Protein AF-X0XZA7-F1 (afdb_monomer_lite)

Sequence (248 aa):
AEERFLSAADMLAGLGAAFQLPEPVIEEPLAKVPSEEAKGKKAGKELFLERVAAVPEARLHPNPFLAYLNSLHCRGAASENALAESQASNPLFGLVHVSHPLTETILDILTAAEPRHVILTGHAGDGKSTIALDVYKRLKGIPEKASVEIEWKRREDLQAGEVPVSIVKDFSECSDIWLDIIDEMRAGQRRFLLISNTGTLLNAFKSAEERAGGDEIALESDLLETMESSMPKPWNHGGAAFTVINLS

Structure (mmCIF, N/CA/C/O backbone):
data_AF-X0XZA7-F1
#
_entry.id   AF-X0XZA7-F1
#
loop_
_atom_site.group_PDB
_atom_site.id
_atom_site.type_symbol
_atom_site.label_atom_id
_atom_site.label_alt_id
_atom_site.label_comp_id
_atom_site.label_asym_id
_atom_site.label_entity_id
_atom_site.label_seq_id
_atom_site.pdbx_PDB_ins_code
_atom_site.Cartn_x
_atom_site.Cartn_y
_atom_site.Cartn_z
_atom_site.occupancy
_atom_site.B_iso_or_equiv
_atom_site.auth_seq_id
_atom_site.auth_comp_id
_atom_site.auth_asym_id
_atom_site.auth_atom_id
_atom_site.pdbx_PDB_model_num
ATOM 1 N N . ALA A 1 1 ? 37.508 -2.124 -36.970 1.00 40.53 1 ALA A N 1
ATOM 2 C CA . ALA A 1 1 ? 37.917 -3.191 -36.039 1.00 40.53 1 ALA A CA 1
ATOM 3 C C . ALA A 1 1 ? 38.523 -2.482 -34.846 1.00 40.53 1 ALA A C 1
ATOM 5 O O . ALA A 1 1 ? 39.656 -2.035 -34.929 1.00 40.53 1 ALA A O 1
ATOM 6 N N . GLU A 1 2 ? 37.689 -2.201 -33.850 1.00 46.31 2 GLU A N 1
ATOM 7 C CA . GLU A 1 2 ? 38.028 -1.328 -32.725 1.00 46.31 2 GLU A CA 1
ATOM 8 C C . GLU A 1 2 ? 38.885 -2.080 -31.706 1.00 46.31 2 GLU A C 1
ATOM 10 O O . GLU A 1 2 ? 38.610 -3.239 -31.380 1.00 46.31 2 GLU A O 1
ATOM 15 N N . GLU A 1 3 ? 39.950 -1.418 -31.264 1.00 55.97 3 GLU A N 1
ATOM 16 C CA . GLU A 1 3 ? 40.972 -1.936 -30.362 1.00 55.97 3 GLU A CA 1
ATOM 17 C C . GLU A 1 3 ? 40.352 -2.342 -29.022 1.00 55.97 3 GLU A C 1
ATOM 19 O O . GLU A 1 3 ? 39.987 -1.517 -28.187 1.00 55.97 3 GLU A O 1
ATOM 24 N N . ARG A 1 4 ? 40.220 -3.652 -28.810 1.00 58.31 4 ARG A N 1
ATOM 25 C CA . ARG A 1 4 ? 39.948 -4.204 -27.486 1.00 58.31 4 ARG A CA 1
ATOM 26 C C . ARG A 1 4 ? 41.261 -4.242 -26.718 1.00 58.31 4 ARG A C 1
ATOM 28 O O . ARG A 1 4 ? 42.219 -4.853 -27.185 1.00 58.31 4 ARG A O 1
ATOM 35 N N . PHE A 1 5 ? 41.288 -3.633 -25.537 1.00 71.69 5 PHE A N 1
ATOM 36 C CA . PHE A 1 5 ? 42.413 -3.764 -24.617 1.00 71.69 5 PHE A CA 1
ATOM 37 C C . PHE A 1 5 ? 42.607 -5.243 -24.257 1.00 71.69 5 PHE A C 1
ATOM 39 O O . PHE A 1 5 ? 41.665 -5.916 -23.834 1.00 71.69 5 PHE A O 1
ATOM 46 N N . LEU A 1 6 ? 43.817 -5.754 -24.477 1.00 75.88 6 LEU A N 1
ATOM 47 C CA . LEU A 1 6 ? 44.137 -7.179 -24.354 1.00 75.88 6 LEU A CA 1
ATOM 48 C C . LEU A 1 6 ? 44.449 -7.587 -22.907 1.00 75.88 6 LEU A C 1
ATOM 50 O O . LEU A 1 6 ? 44.492 -8.779 -22.600 1.00 75.88 6 LEU A O 1
ATOM 54 N N . SER A 1 7 ? 44.638 -6.618 -22.009 1.00 78.25 7 SER A N 1
ATOM 55 C CA . SER A 1 7 ? 44.909 -6.863 -20.597 1.00 78.25 7 SER A CA 1
ATOM 56 C C . SER A 1 7 ? 44.469 -5.707 -19.691 1.00 78.25 7 SER A C 1
ATOM 58 O O . SER A 1 7 ? 44.261 -4.574 -20.129 1.00 78.25 7 SER A O 1
ATOM 60 N N . ALA A 1 8 ? 44.369 -5.988 -18.389 1.00 63.72 8 ALA A N 1
ATOM 61 C CA . ALA A 1 8 ? 44.084 -4.977 -17.370 1.00 63.72 8 ALA A CA 1
ATOM 62 C C . ALA A 1 8 ? 45.199 -3.917 -17.250 1.00 63.72 8 ALA A C 1
ATOM 64 O O . ALA A 1 8 ? 44.922 -2.771 -16.900 1.00 63.72 8 ALA A O 1
ATOM 65 N N . ALA A 1 9 ? 46.446 -4.275 -17.576 1.00 69.50 9 ALA A N 1
ATOM 66 C CA . ALA A 1 9 ? 47.558 -3.328 -17.622 1.00 69.50 9 ALA A CA 1
ATOM 67 C C . ALA A 1 9 ? 47.409 -2.344 -18.795 1.00 69.50 9 ALA A C 1
ATOM 69 O O . ALA A 1 9 ? 47.635 -1.147 -18.618 1.00 69.50 9 ALA A O 1
ATOM 70 N N . ASP A 1 10 ? 46.938 -2.824 -19.950 1.00 69.81 10 ASP A N 1
ATOM 71 C CA . ASP A 1 10 ? 46.678 -1.978 -21.122 1.00 69.81 10 ASP A CA 1
ATOM 72 C C . ASP A 1 10 ? 45.515 -1.010 -20.873 1.00 69.81 10 ASP A C 1
ATOM 74 O O . ASP A 1 10 ? 45.573 0.149 -21.279 1.00 69.81 10 ASP A O 1
ATOM 78 N N . MET A 1 11 ? 44.487 -1.450 -20.137 1.00 66.56 11 MET A N 1
ATOM 79 C CA . MET A 1 11 ? 43.404 -0.564 -19.696 1.00 66.56 11 MET A CA 1
ATOM 80 C C . MET A 1 11 ? 43.906 0.533 -18.753 1.00 66.56 11 MET A C 1
ATOM 82 O O . MET A 1 11 ? 43.529 1.693 -18.908 1.00 66.56 11 MET A O 1
ATOM 86 N N . LEU A 1 12 ? 44.768 0.190 -17.790 1.00 68.25 12 LEU A N 1
ATOM 87 C CA . LEU A 1 12 ? 45.315 1.158 -16.837 1.00 68.25 12 LEU A CA 1
ATOM 88 C C . LEU A 1 12 ? 46.209 2.196 -17.537 1.00 68.25 12 LEU A C 1
ATOM 90 O O . LEU A 1 12 ? 46.144 3.384 -17.224 1.00 68.25 12 LEU A O 1
ATOM 94 N N . ALA A 1 13 ? 47.003 1.758 -18.517 1.00 71.00 13 ALA A N 1
ATOM 95 C CA . ALA A 1 13 ? 47.834 2.635 -19.335 1.00 71.00 13 ALA A CA 1
ATOM 96 C C . ALA A 1 13 ? 46.992 3.560 -20.232 1.00 71.00 13 ALA A C 1
ATOM 98 O O . ALA A 1 13 ? 47.260 4.761 -20.296 1.00 71.00 13 ALA A O 1
ATOM 99 N N . GLY A 1 14 ? 45.935 3.034 -20.863 1.00 72.88 14 GLY A N 1
ATOM 100 C CA . GLY A 1 14 ? 44.991 3.833 -21.650 1.00 72.88 14 GLY A CA 1
ATOM 101 C C . GLY A 1 14 ? 44.260 4.882 -20.808 1.00 72.88 14 GLY A C 1
ATOM 102 O O . GLY A 1 14 ? 44.114 6.029 -21.229 1.00 72.88 14 GLY A O 1
ATOM 103 N N . LEU A 1 15 ? 43.876 4.522 -19.580 1.00 65.69 15 LEU A N 1
ATOM 104 C CA . LEU A 1 15 ? 43.258 5.446 -18.631 1.00 65.69 15 LEU A CA 1
ATOM 105 C C . LEU A 1 15 ? 44.231 6.562 -18.219 1.00 65.69 15 LEU A C 1
ATOM 107 O O . LEU A 1 15 ? 43.858 7.732 -18.224 1.00 65.69 15 LEU A O 1
ATOM 111 N N . GLY A 1 16 ? 45.492 6.222 -17.931 1.00 70.88 16 GLY A N 1
ATOM 112 C CA . GLY A 1 16 ? 46.533 7.203 -17.605 1.00 70.88 16 GLY A CA 1
ATOM 113 C C . GLY A 1 16 ? 46.797 8.209 -18.731 1.00 70.88 16 GLY A C 1
ATOM 114 O O . GLY A 1 16 ? 46.996 9.391 -18.456 1.00 70.88 16 GLY A O 1
ATOM 115 N N . ALA A 1 17 ? 46.737 7.768 -19.990 1.00 69.62 17 ALA A N 1
ATOM 116 C CA . ALA A 1 17 ? 46.890 8.641 -21.154 1.00 69.62 17 ALA A CA 1
ATOM 117 C C . ALA A 1 17 ? 45.692 9.590 -21.350 1.00 69.62 17 ALA A C 1
ATOM 119 O O . ALA A 1 17 ? 45.884 10.755 -21.694 1.00 69.62 17 ALA A O 1
ATOM 120 N N . ALA A 1 18 ? 44.466 9.131 -21.078 1.00 65.56 18 ALA A N 1
ATOM 121 C CA . ALA A 1 18 ? 43.263 9.961 -21.179 1.00 65.56 18 ALA A CA 1
ATOM 122 C C . ALA A 1 18 ? 43.255 11.124 -20.168 1.00 65.56 18 ALA A C 1
ATOM 124 O O . ALA A 1 18 ? 42.779 12.210 -20.485 1.00 65.56 18 ALA A O 1
ATOM 125 N N . PHE A 1 19 ? 43.840 10.925 -18.982 1.00 62.91 19 PHE A N 1
ATOM 126 C CA . PHE A 1 19 ? 43.980 11.967 -17.956 1.00 62.91 19 PHE A CA 1
ATOM 127 C C . PHE A 1 19 ? 45.085 12.998 -18.243 1.00 62.91 19 PHE A C 1
ATOM 129 O O . PHE A 1 19 ? 45.180 13.993 -17.530 1.00 62.91 19 PHE A O 1
ATOM 136 N N . GLN A 1 20 ? 45.918 12.779 -19.266 1.00 60.75 20 GLN A N 1
ATOM 137 C CA . GLN A 1 20 ? 46.955 13.725 -19.698 1.00 60.75 20 GLN A CA 1
ATOM 138 C C . GLN A 1 20 ? 46.554 14.543 -20.932 1.00 60.75 20 GLN A C 1
ATOM 140 O O . GLN A 1 20 ? 47.343 15.363 -21.404 1.00 60.75 20 GLN A O 1
ATOM 145 N N . LEU A 1 21 ? 45.346 14.341 -21.466 1.00 49.22 21 LEU A N 1
ATOM 146 C CA . LEU A 1 21 ? 44.843 15.184 -22.543 1.00 49.22 21 LEU A CA 1
ATOM 147 C C . LEU A 1 21 ? 44.595 16.600 -21.995 1.00 49.22 21 LEU A C 1
ATOM 149 O O . LEU A 1 21 ? 43.956 16.735 -20.949 1.00 49.22 21 LEU A O 1
ATOM 153 N N . PRO A 1 22 ? 45.098 17.655 -22.661 1.00 50.06 22 PRO A N 1
ATOM 154 C CA . PRO A 1 22 ? 44.809 19.019 -22.246 1.00 50.06 22 PRO A CA 1
ATOM 155 C C . PRO A 1 22 ? 43.297 19.250 -22.288 1.00 50.06 22 PRO A C 1
ATOM 157 O O . PRO A 1 22 ? 42.624 18.798 -23.219 1.00 50.06 22 PRO A O 1
ATOM 160 N N . GLU A 1 23 ? 42.771 19.937 -21.271 1.00 48.25 23 GLU A N 1
ATOM 161 C CA . GLU A 1 23 ? 41.353 20.285 -21.220 1.00 48.25 23 GLU A CA 1
ATOM 162 C C . GLU A 1 23 ? 40.943 21.001 -22.517 1.00 48.25 23 GLU A C 1
ATOM 164 O O . GLU A 1 23 ? 41.688 21.857 -23.012 1.00 48.25 23 GLU A O 1
ATOM 169 N N . PRO A 1 24 ? 39.784 20.657 -23.105 1.00 45.06 24 PRO A N 1
ATOM 170 C CA . PRO A 1 24 ? 39.319 21.336 -24.298 1.00 45.06 24 PRO A CA 1
ATOM 171 C C . PRO A 1 24 ? 39.088 22.811 -23.966 1.00 45.06 24 PRO A C 1
ATOM 173 O O . PRO A 1 24 ? 38.295 23.149 -23.089 1.00 45.06 24 PRO A O 1
ATOM 176 N N . VAL A 1 25 ? 39.790 23.689 -24.682 1.00 42.69 25 VAL A N 1
ATOM 177 C CA . VAL A 1 25 ? 39.583 25.135 -24.603 1.00 42.69 25 VAL A CA 1
ATOM 178 C C . VAL A 1 25 ? 38.163 25.429 -25.081 1.00 42.69 25 VAL A C 1
ATOM 180 O O . VAL A 1 25 ? 37.848 25.276 -26.260 1.00 42.69 25 VAL A O 1
ATOM 183 N N . ILE A 1 26 ? 37.294 25.826 -24.154 1.00 45.12 26 ILE A N 1
ATOM 184 C CA . ILE A 1 26 ? 35.974 26.365 -24.472 1.00 45.12 26 ILE A CA 1
ATOM 185 C C . ILE A 1 26 ? 36.188 27.836 -24.840 1.00 45.12 26 ILE A C 1
ATOM 187 O O . ILE A 1 26 ? 36.389 28.678 -23.967 1.00 45.12 26 ILE A O 1
ATOM 191 N N . GLU A 1 27 ? 36.186 28.156 -26.134 1.00 41.00 27 GLU A N 1
ATOM 192 C CA . GLU A 1 27 ? 36.081 29.546 -26.585 1.00 41.00 27 GLU A CA 1
ATOM 193 C C . GLU A 1 27 ? 34.632 30.022 -26.396 1.00 41.00 27 GLU A C 1
ATOM 195 O O . GLU A 1 27 ? 33.758 29.754 -27.220 1.00 41.00 27 GLU A O 1
ATOM 200 N N . GLU A 1 28 ? 34.352 30.726 -25.298 1.00 43.88 28 GLU A N 1
ATOM 201 C CA . GLU A 1 28 ? 33.122 31.512 -25.175 1.00 43.88 28 GLU A CA 1
ATOM 202 C C . GLU A 1 28 ? 33.258 32.826 -25.964 1.00 43.88 28 GLU A C 1
ATOM 204 O O . GLU A 1 28 ? 34.202 33.591 -25.731 1.00 43.88 28 GLU A O 1
ATOM 209 N N . PRO A 1 29 ? 32.310 33.184 -26.850 1.00 38.72 29 PRO A N 1
ATOM 210 C CA . PRO A 1 29 ? 32.238 34.543 -27.349 1.00 38.72 29 PRO A CA 1
ATOM 211 C C . PRO A 1 29 ? 31.621 35.432 -26.260 1.00 38.72 29 PRO A C 1
ATOM 213 O O . PRO A 1 29 ? 30.417 35.404 -26.012 1.00 38.72 29 PRO A O 1
ATOM 216 N N . LEU A 1 30 ? 32.457 36.256 -25.623 1.00 37.03 30 LEU A N 1
ATOM 217 C CA . LEU A 1 30 ? 32.043 37.351 -24.741 1.00 37.03 30 LEU A CA 1
ATOM 218 C C . LEU A 1 30 ? 31.201 38.375 -25.522 1.00 37.03 30 LEU A C 1
ATOM 220 O O . LEU A 1 30 ? 31.718 39.344 -26.087 1.00 37.03 30 LEU A O 1
ATOM 224 N N . ALA A 1 31 ? 29.883 38.187 -25.538 1.00 39.88 31 ALA A N 1
ATOM 225 C CA . ALA A 1 31 ? 28.953 39.239 -25.917 1.00 39.88 31 ALA A CA 1
ATOM 226 C C . ALA A 1 31 ? 28.910 40.291 -24.795 1.00 39.88 31 ALA A C 1
ATOM 228 O O . ALA A 1 31 ? 28.521 40.015 -23.661 1.00 39.88 31 ALA A O 1
ATOM 229 N N . LYS A 1 32 ? 29.350 41.512 -25.113 1.00 36.34 32 LYS A N 1
ATOM 230 C CA . LYS A 1 32 ? 29.325 42.665 -24.204 1.00 36.34 32 LYS A CA 1
ATOM 231 C C . LYS A 1 32 ? 27.880 43.022 -23.847 1.00 36.34 32 LYS A C 1
ATOM 233 O O . LYS A 1 32 ? 27.101 43.381 -24.725 1.00 36.34 32 LYS A O 1
ATOM 238 N N . VAL A 1 33 ? 27.556 42.989 -22.558 1.00 33.03 33 VAL A N 1
ATOM 239 C CA . VAL A 1 33 ? 26.309 43.546 -22.018 1.00 33.03 33 VAL A CA 1
ATOM 240 C C . VAL A 1 33 ? 26.432 45.080 -21.980 1.00 33.03 33 VAL A C 1
ATOM 242 O O . VAL A 1 33 ? 27.433 45.575 -21.454 1.00 33.03 33 VAL A O 1
ATOM 245 N N . PRO A 1 34 ? 25.474 45.862 -22.517 1.00 32.91 34 PRO A N 1
ATOM 246 C CA . PRO A 1 34 ? 25.474 47.310 -22.353 1.00 32.91 34 PRO A CA 1
ATOM 247 C C . PRO A 1 34 ? 25.092 47.679 -20.916 1.00 32.91 34 PRO A C 1
ATOM 249 O O . PRO A 1 34 ? 24.126 47.162 -20.360 1.00 32.91 34 PRO A O 1
ATOM 252 N N . SER A 1 35 ? 25.848 48.599 -20.327 1.00 35.16 35 SER A N 1
ATOM 253 C CA . SER A 1 35 ? 25.532 49.246 -19.057 1.00 35.16 35 SER A CA 1
ATOM 254 C C . SER A 1 35 ? 24.410 50.270 -19.244 1.00 35.16 35 SER A C 1
ATOM 256 O O . SER A 1 35 ? 24.618 51.261 -19.945 1.00 35.16 35 SER A O 1
ATOM 258 N N . GLU A 1 36 ? 23.272 50.081 -18.576 1.00 34.41 36 GLU A N 1
ATOM 259 C CA . GLU A 1 36 ? 22.273 51.136 -18.373 1.00 34.41 36 GLU A CA 1
ATOM 260 C C . GLU A 1 36 ? 22.072 51.451 -16.887 1.00 34.41 36 GLU A C 1
ATOM 262 O O . GLU A 1 36 ? 22.219 50.617 -15.994 1.00 34.41 36 GLU A O 1
ATOM 267 N N . GLU A 1 37 ? 21.819 52.733 -16.662 1.00 30.34 37 GLU A N 1
ATOM 268 C CA . GLU A 1 37 ? 21.967 53.489 -15.430 1.00 30.34 37 GLU A CA 1
ATOM 269 C C . GLU A 1 37 ? 20.913 53.179 -14.358 1.00 30.34 37 GLU A C 1
ATOM 271 O O . GLU A 1 37 ? 19.735 52.939 -14.619 1.00 30.34 37 GLU A O 1
ATOM 276 N N . ALA A 1 38 ? 21.333 53.309 -13.100 1.00 37.59 38 ALA A N 1
ATOM 277 C CA . ALA A 1 38 ? 20.468 53.253 -11.935 1.00 37.59 38 ALA A CA 1
ATOM 278 C C . ALA A 1 38 ? 19.586 54.511 -11.806 1.00 37.59 38 ALA A C 1
ATOM 280 O O . ALA A 1 38 ? 20.088 55.607 -11.550 1.00 37.59 38 ALA A O 1
ATOM 281 N N . LYS A 1 39 ? 18.257 54.339 -11.841 1.00 28.88 39 LYS A N 1
ATOM 282 C CA . LYS A 1 39 ? 17.282 55.235 -11.185 1.00 28.88 39 LYS A CA 1
ATOM 283 C C . LYS A 1 39 ? 16.181 54.401 -10.527 1.00 28.88 39 LYS A C 1
ATOM 285 O O . LYS A 1 39 ? 15.532 53.588 -11.169 1.00 28.88 39 LYS A O 1
ATOM 290 N N . GLY A 1 40 ? 16.023 54.576 -9.214 1.00 29.97 40 GLY A N 1
ATOM 291 C CA . GLY A 1 40 ? 15.233 53.683 -8.366 1.00 29.97 40 GLY A CA 1
ATOM 292 C C . GLY A 1 40 ? 13.733 53.965 -8.267 1.00 29.97 40 GLY A C 1
ATOM 293 O O . GLY A 1 40 ? 13.247 54.980 -8.754 1.00 29.97 40 GLY A O 1
ATOM 294 N N . LYS A 1 41 ? 13.026 53.082 -7.545 1.00 28.62 41 LYS A N 1
ATOM 295 C CA . LYS A 1 41 ? 11.996 53.356 -6.517 1.00 28.62 41 LYS A CA 1
ATOM 296 C C . LYS A 1 41 ? 11.384 52.036 -6.008 1.00 28.62 41 LYS A C 1
ATOM 298 O O . LYS A 1 41 ? 11.319 51.049 -6.725 1.00 28.62 41 LYS A O 1
ATOM 303 N N . LYS A 1 42 ? 10.965 52.062 -4.738 1.00 36.28 42 LYS A N 1
ATOM 304 C CA . LYS A 1 42 ? 10.321 50.997 -3.946 1.00 36.28 42 LYS A CA 1
ATOM 305 C C . LYS A 1 42 ? 9.027 50.453 -4.578 1.00 36.28 42 LYS A C 1
ATOM 307 O O . LYS A 1 42 ? 8.220 51.265 -5.015 1.00 36.28 42 LYS A O 1
ATOM 312 N N . ALA A 1 43 ? 8.772 49.148 -4.439 1.00 28.92 43 ALA A N 1
ATOM 313 C CA . ALA A 1 43 ? 7.518 48.545 -3.943 1.00 28.92 43 ALA A CA 1
ATOM 314 C C . ALA A 1 43 ? 7.607 47.008 -4.029 1.00 28.92 43 ALA A C 1
ATOM 316 O O . ALA A 1 43 ? 8.182 46.478 -4.973 1.00 28.92 43 ALA A O 1
ATOM 317 N N . GLY A 1 44 ? 7.064 46.311 -3.027 1.00 43.12 44 GLY A N 1
ATOM 318 C CA . GLY A 1 44 ? 7.078 44.852 -2.943 1.00 43.12 44 GLY A CA 1
ATOM 319 C C . GLY A 1 44 ? 6.308 44.164 -4.071 1.00 43.12 44 GLY A C 1
ATOM 320 O O . GLY A 1 44 ? 5.283 44.664 -4.534 1.00 43.12 44 GLY A O 1
ATOM 321 N N . LYS A 1 45 ? 6.812 42.998 -4.475 1.00 30.53 45 LYS A N 1
ATOM 322 C CA . LYS A 1 45 ? 6.091 41.972 -5.228 1.00 30.53 45 LYS A CA 1
ATOM 323 C C . LYS A 1 45 ? 6.739 40.622 -4.941 1.00 30.53 45 LYS A C 1
ATOM 325 O O . LYS A 1 45 ? 7.961 40.529 -4.857 1.00 30.53 45 LYS A O 1
ATOM 330 N N . GLU A 1 46 ? 5.883 39.634 -4.722 1.00 35.59 46 GLU A N 1
ATOM 331 C CA . GLU A 1 46 ? 6.201 38.230 -4.483 1.00 35.59 46 GLU A CA 1
ATOM 332 C C . GLU A 1 46 ? 7.263 37.717 -5.461 1.00 35.59 46 GLU A C 1
ATOM 334 O O . GLU A 1 46 ? 7.196 37.990 -6.662 1.00 35.59 46 GLU A O 1
ATOM 339 N N . LEU A 1 47 ? 8.232 36.957 -4.940 1.00 31.84 47 LEU A N 1
ATOM 340 C CA . LEU A 1 47 ? 9.126 36.151 -5.762 1.00 31.84 47 LEU A CA 1
ATOM 341 C C . LEU A 1 47 ? 8.291 35.068 -6.447 1.00 31.84 47 LEU A C 1
ATOM 343 O O . LEU A 1 47 ? 8.082 33.981 -5.912 1.00 31.84 47 LEU A O 1
ATOM 347 N N . PHE A 1 48 ? 7.810 35.377 -7.645 1.00 29.56 48 PHE A N 1
ATOM 348 C CA . PHE A 1 48 ? 7.409 34.363 -8.599 1.00 29.56 48 PHE A CA 1
ATOM 349 C C . PHE A 1 48 ? 8.691 33.622 -8.988 1.00 29.56 48 PHE A C 1
ATOM 351 O O . PHE A 1 48 ? 9.529 34.152 -9.717 1.00 29.56 48 PHE A O 1
ATOM 358 N N . LEU A 1 49 ? 8.890 32.429 -8.423 1.00 30.19 49 LEU A N 1
ATOM 359 C CA . LEU A 1 49 ? 9.894 31.486 -8.902 1.00 30.19 49 LEU A CA 1
ATOM 360 C C . LEU A 1 49 ? 9.487 31.102 -10.321 1.00 30.19 49 LEU A C 1
ATOM 362 O O . LEU A 1 49 ? 8.626 30.249 -10.536 1.00 30.19 49 LEU A O 1
ATOM 366 N N . GLU A 1 50 ? 10.070 31.796 -11.291 1.00 28.48 50 GLU A N 1
ATOM 367 C CA . GLU A 1 50 ? 9.970 31.441 -12.692 1.00 28.48 50 GLU A CA 1
ATOM 368 C C . GLU A 1 50 ? 10.515 30.020 -12.839 1.00 28.48 50 GLU A C 1
ATOM 370 O O . GLU A 1 50 ? 11.696 29.743 -12.614 1.00 28.48 50 GLU A O 1
ATOM 375 N N . ARG A 1 51 ? 9.610 29.087 -13.144 1.00 31.56 51 ARG A N 1
ATOM 376 C CA . ARG A 1 51 ? 9.960 27.722 -13.511 1.00 31.56 51 ARG A CA 1
ATOM 377 C C . ARG A 1 51 ? 10.742 27.834 -14.814 1.00 31.56 51 ARG A C 1
ATOM 379 O O . ARG A 1 51 ? 10.154 27.915 -15.889 1.00 31.56 51 ARG A O 1
ATOM 386 N N . VAL A 1 52 ? 12.068 27.841 -14.715 1.00 29.30 52 VAL A N 1
ATOM 387 C CA . VAL A 1 52 ? 12.921 27.559 -15.863 1.00 29.30 52 VAL A CA 1
ATOM 388 C C . VAL A 1 52 ? 12.632 26.109 -16.219 1.00 29.30 52 VAL A C 1
ATOM 390 O O . VAL A 1 52 ? 13.175 25.178 -15.626 1.00 29.30 52 VAL A O 1
ATOM 393 N N . ALA A 1 53 ? 11.699 25.917 -17.148 1.00 36.53 53 ALA A N 1
ATOM 394 C CA . ALA A 1 53 ? 11.587 24.686 -17.897 1.00 36.53 53 ALA A CA 1
ATOM 395 C C . ALA A 1 53 ? 12.874 24.581 -18.715 1.00 36.53 53 ALA A C 1
ATOM 397 O O . ALA A 1 53 ? 12.935 24.984 -19.874 1.00 36.53 53 ALA A O 1
ATOM 398 N N . ALA A 1 54 ? 13.933 24.086 -18.077 1.00 31.53 54 ALA A N 1
ATOM 399 C CA . ALA A 1 54 ? 15.043 23.506 -18.790 1.00 31.53 54 ALA A CA 1
ATOM 400 C C . ALA A 1 54 ? 14.456 22.286 -19.495 1.00 31.53 54 ALA A C 1
ATOM 402 O O . ALA A 1 54 ? 14.392 21.200 -18.929 1.00 31.53 54 ALA A O 1
ATOM 403 N N . VAL A 1 55 ? 13.953 22.493 -20.712 1.00 35.84 55 VAL A N 1
ATOM 404 C CA . VAL A 1 55 ? 13.936 21.438 -21.714 1.00 35.84 55 VAL A CA 1
ATOM 405 C C . VAL A 1 55 ? 15.407 21.074 -21.841 1.00 35.84 55 VAL A C 1
ATOM 407 O O . VAL A 1 55 ? 16.180 21.911 -22.314 1.00 35.84 55 VAL A O 1
ATOM 410 N N . PRO A 1 56 ? 15.856 19.911 -21.344 1.00 38.38 56 PRO A N 1
ATOM 411 C CA . PRO A 1 56 ? 17.211 19.506 -21.623 1.00 38.38 56 PRO A CA 1
ATOM 412 C C . PRO A 1 56 ? 17.212 19.312 -23.131 1.00 38.38 56 PRO A C 1
ATOM 414 O O . PRO A 1 56 ? 16.512 18.435 -23.641 1.00 38.38 56 PRO A O 1
ATOM 417 N N . GLU A 1 57 ? 17.939 20.157 -23.862 1.00 39.44 57 GLU A N 1
ATOM 418 C CA . GLU A 1 57 ? 18.381 19.772 -25.190 1.00 39.44 57 GLU A CA 1
ATOM 419 C C . GLU A 1 57 ? 19.066 18.427 -24.998 1.00 39.44 57 GLU A C 1
ATOM 421 O O . GLU A 1 57 ? 20.127 18.327 -24.375 1.00 39.44 57 GLU A O 1
ATOM 426 N N . ALA A 1 58 ? 18.376 17.373 -25.423 1.00 44.56 58 ALA A N 1
ATOM 427 C CA . ALA A 1 58 ? 18.846 16.020 -25.312 1.00 44.56 58 ALA A CA 1
ATOM 428 C C . ALA A 1 58 ? 20.085 15.909 -26.200 1.00 44.56 58 ALA A C 1
ATOM 430 O O . ALA A 1 58 ? 20.019 15.490 -27.354 1.00 44.56 58 ALA A O 1
ATOM 431 N N . ARG A 1 59 ? 21.256 16.219 -25.638 1.00 44.91 59 ARG A N 1
ATOM 432 C CA . ARG A 1 59 ? 22.447 15.443 -25.949 1.00 44.91 59 ARG A CA 1
ATOM 433 C C . ARG A 1 59 ? 22.107 14.038 -25.488 1.00 44.91 59 ARG A C 1
ATOM 435 O O . ARG A 1 59 ? 22.353 13.681 -24.340 1.00 44.91 59 ARG A O 1
ATOM 442 N N . LEU A 1 60 ? 21.422 13.294 -26.359 1.00 50.50 60 LEU A N 1
ATOM 443 C CA . LEU A 1 60 ? 21.186 11.873 -26.200 1.00 50.50 60 LEU A CA 1
ATOM 444 C C . LEU A 1 60 ? 22.548 11.293 -25.855 1.00 50.50 60 LEU A C 1
ATOM 446 O O . LEU A 1 60 ? 23.464 11.301 -26.679 1.00 50.50 60 LEU A O 1
ATOM 450 N N . HIS A 1 61 ? 22.705 10.883 -24.600 1.00 54.34 61 HIS A N 1
ATOM 451 C CA . HIS A 1 61 ? 23.861 10.109 -24.205 1.00 54.34 61 HIS A CA 1
ATOM 452 C C . HIS A 1 61 ? 23.952 8.966 -25.228 1.00 54.34 61 HIS A C 1
ATOM 454 O O . HIS A 1 61 ? 22.917 8.352 -25.510 1.00 54.34 61 HIS A O 1
ATOM 460 N N . PRO A 1 62 ? 25.125 8.672 -25.814 1.00 70.88 62 PRO A N 1
ATOM 461 C CA . PRO A 1 62 ? 25.242 7.718 -26.924 1.00 70.88 62 PRO A CA 1
ATOM 462 C C . PRO A 1 62 ? 24.689 6.323 -26.585 1.00 70.88 62 PRO A C 1
ATOM 464 O O . PRO A 1 62 ? 24.433 5.515 -27.472 1.00 70.88 62 PRO A O 1
ATOM 467 N N . ASN A 1 63 ? 24.455 6.060 -25.297 1.00 84.62 63 ASN A N 1
ATOM 468 C CA . ASN A 1 63 ? 23.690 4.935 -24.802 1.00 84.62 63 ASN A CA 1
ATOM 469 C C . ASN A 1 63 ? 22.507 5.421 -23.923 1.00 84.62 63 ASN A C 1
ATOM 471 O O . ASN A 1 63 ? 22.759 5.915 -22.815 1.00 84.62 63 ASN A O 1
ATOM 475 N N . PRO A 1 64 ? 21.241 5.249 -24.360 1.00 84.44 64 PRO A N 1
ATOM 476 C CA . PRO A 1 64 ? 20.058 5.657 -23.595 1.00 84.44 64 PRO A CA 1
ATOM 477 C C . PRO A 1 64 ? 19.886 4.866 -22.290 1.00 84.44 64 PRO A C 1
ATOM 479 O O . PRO A 1 64 ? 19.340 5.392 -21.324 1.00 84.44 64 PRO A O 1
ATOM 482 N N . PHE A 1 65 ? 20.410 3.639 -22.213 1.00 86.69 65 PHE A N 1
ATOM 483 C CA . PHE A 1 65 ? 20.417 2.859 -20.976 1.00 86.69 65 PHE A CA 1
ATOM 484 C C . PHE A 1 65 ? 21.363 3.448 -19.928 1.00 86.69 65 PHE A C 1
ATOM 486 O O . PHE A 1 65 ? 21.003 3.524 -18.760 1.00 86.69 65 PHE A O 1
ATOM 493 N N . LEU A 1 66 ? 22.531 3.959 -20.334 1.00 86.19 66 LEU A N 1
ATOM 494 C CA . LEU A 1 66 ? 23.417 4.679 -19.409 1.00 86.19 66 LEU A CA 1
ATOM 495 C C . LEU A 1 66 ? 22.788 5.992 -18.925 1.00 86.19 66 LEU A C 1
ATOM 497 O O . LEU A 1 66 ? 22.908 6.315 -17.748 1.00 86.19 66 LEU A O 1
ATOM 501 N N . ALA A 1 67 ? 22.081 6.723 -19.797 1.00 84.44 67 ALA A N 1
ATOM 502 C CA . ALA A 1 67 ? 21.329 7.912 -19.381 1.00 84.44 67 ALA A CA 1
ATOM 503 C C . ALA A 1 67 ? 20.277 7.567 -18.318 1.00 84.44 67 ALA A C 1
ATOM 505 O O . ALA A 1 67 ? 20.163 8.257 -17.308 1.00 84.44 67 ALA A O 1
ATOM 506 N N . TYR A 1 68 ? 19.552 6.468 -18.531 1.00 85.19 68 TYR A N 1
ATOM 507 C CA . TYR A 1 68 ? 18.580 5.950 -17.579 1.00 85.19 68 TYR A CA 1
ATOM 508 C C . TYR A 1 68 ? 19.223 5.565 -16.242 1.00 85.19 68 TYR A C 1
ATOM 510 O O . TYR A 1 68 ? 18.775 6.041 -15.203 1.00 85.19 68 TYR A O 1
ATOM 518 N N . LEU A 1 69 ? 20.314 4.794 -16.245 1.00 84.69 69 LEU A N 1
ATOM 519 C CA . LEU A 1 69 ? 21.029 4.448 -15.011 1.00 84.69 69 LEU A CA 1
ATOM 520 C C . LEU A 1 69 ? 21.518 5.695 -14.262 1.00 84.69 69 LEU A C 1
ATOM 522 O O . LEU A 1 69 ? 21.401 5.767 -13.043 1.00 84.69 69 LEU A O 1
ATOM 526 N N . ASN A 1 70 ? 21.989 6.712 -14.983 1.00 82.75 70 ASN A N 1
ATOM 527 C CA . ASN A 1 70 ? 22.384 7.982 -14.376 1.00 82.75 70 ASN A CA 1
ATOM 528 C C . ASN A 1 70 ? 21.192 8.741 -13.769 1.00 82.75 70 ASN A C 1
ATOM 530 O O . ASN A 1 70 ? 21.373 9.451 -12.783 1.00 82.75 70 ASN A O 1
ATOM 534 N N . SER A 1 71 ? 19.976 8.564 -14.300 1.00 79.88 71 SER A N 1
ATOM 535 C CA . SER A 1 71 ? 18.753 9.141 -13.720 1.00 79.88 71 SER A CA 1
ATOM 536 C C . SER A 1 71 ? 18.314 8.467 -12.415 1.00 79.88 71 SER A C 1
ATOM 538 O O . SER A 1 71 ? 17.648 9.100 -11.604 1.00 79.88 71 SER A O 1
ATOM 540 N N . LEU A 1 72 ? 18.738 7.222 -12.160 1.00 76.81 72 LEU A N 1
ATOM 541 C CA . LEU A 1 72 ? 18.496 6.552 -10.874 1.00 76.81 72 LEU A CA 1
ATOM 542 C C . LEU A 1 72 ? 19.289 7.203 -9.733 1.00 76.81 72 LEU A C 1
ATOM 544 O O . LEU A 1 72 ? 18.920 7.095 -8.566 1.00 76.81 72 LEU A O 1
ATOM 548 N N . HIS A 1 73 ? 20.375 7.907 -10.060 1.00 67.31 73 HIS A N 1
ATOM 549 C CA . HIS A 1 73 ? 21.228 8.603 -9.104 1.00 67.31 73 HIS A CA 1
ATOM 550 C C . HIS A 1 73 ? 20.758 10.042 -8.845 1.00 67.31 73 HIS A C 1
ATOM 552 O O . HIS A 1 73 ? 21.535 10.994 -8.924 1.00 67.31 73 HIS A O 1
ATOM 558 N N . CYS A 1 74 ? 19.492 10.228 -8.484 1.00 57.78 74 CYS A N 1
ATOM 559 C CA . CYS A 1 74 ? 19.026 11.518 -7.983 1.00 57.78 74 CYS A CA 1
ATOM 560 C C . CYS A 1 74 ? 19.260 11.612 -6.465 1.00 57.78 74 CYS A C 1
ATOM 562 O O . CYS A 1 74 ? 18.564 10.996 -5.670 1.00 57.78 74 CYS A O 1
ATOM 564 N N . ARG A 1 75 ? 20.265 12.409 -6.063 1.00 44.91 75 ARG A N 1
ATOM 565 C CA . ARG A 1 75 ? 20.591 12.764 -4.660 1.00 44.91 75 ARG A CA 1
ATOM 566 C C . ARG A 1 75 ? 19.795 13.960 -4.110 1.00 44.91 75 ARG A C 1
ATOM 568 O O . ARG A 1 75 ? 20.037 14.390 -2.985 1.00 44.91 75 ARG A O 1
ATOM 575 N N . GLY A 1 76 ? 18.919 14.559 -4.913 1.00 48.91 76 GLY A N 1
ATOM 576 C CA . GLY A 1 76 ? 18.124 15.711 -4.492 1.00 48.91 76 GLY A CA 1
ATOM 577 C C . GLY A 1 76 ? 16.925 15.275 -3.657 1.00 48.91 76 GLY A C 1
ATOM 578 O O . GLY A 1 76 ? 16.295 14.280 -3.984 1.00 48.91 76 GLY A O 1
ATOM 579 N N . ALA A 1 77 ? 16.569 16.057 -2.637 1.00 43.06 77 ALA A N 1
ATOM 580 C CA . ALA A 1 77 ? 15.391 15.870 -1.781 1.00 43.06 77 ALA A CA 1
ATOM 581 C C . ALA A 1 77 ? 14.028 16.008 -2.508 1.00 43.06 77 ALA A C 1
ATOM 583 O O . ALA A 1 77 ? 13.000 16.196 -1.860 1.00 43.06 77 ALA A O 1
ATOM 584 N N . ALA A 1 78 ? 14.007 15.947 -3.844 1.00 48.62 78 ALA A N 1
ATOM 585 C CA . ALA A 1 78 ? 12.779 15.711 -4.588 1.00 48.62 78 ALA A CA 1
ATOM 586 C C . ALA A 1 78 ? 12.315 14.296 -4.225 1.00 48.62 78 ALA A C 1
ATOM 588 O O . ALA A 1 78 ? 13.108 13.360 -4.285 1.00 48.62 78 ALA A O 1
ATOM 589 N N . SER A 1 79 ? 11.079 14.182 -3.744 1.00 58.72 79 SER A N 1
ATOM 590 C CA . SER A 1 79 ? 10.545 12.998 -3.074 1.00 58.72 79 SER A CA 1
ATOM 591 C C . SER A 1 79 ? 10.903 11.688 -3.789 1.00 58.72 79 SER A C 1
ATOM 593 O O . SER A 1 79 ? 10.814 11.572 -5.009 1.00 58.72 79 SER A O 1
ATOM 595 N N . GLU A 1 80 ? 11.272 10.664 -3.020 1.00 61.16 80 GLU A N 1
ATOM 596 C CA . GLU A 1 80 ? 11.468 9.297 -3.526 1.00 61.16 80 GLU A CA 1
ATOM 597 C C . GLU A 1 80 ? 10.252 8.804 -4.335 1.00 61.16 80 GLU A C 1
ATOM 599 O O . GLU A 1 80 ? 10.398 8.067 -5.309 1.00 61.16 80 GLU A O 1
ATOM 604 N N . ASN A 1 81 ? 9.056 9.280 -3.981 1.00 62.22 81 ASN A N 1
ATOM 605 C CA . ASN A 1 81 ? 7.822 9.050 -4.727 1.00 62.22 81 ASN A CA 1
ATOM 606 C C . ASN A 1 81 ? 7.910 9.586 -6.163 1.00 62.22 81 ASN A C 1
ATOM 608 O O . ASN A 1 81 ? 7.636 8.840 -7.100 1.00 62.22 81 ASN A O 1
ATOM 612 N N . ALA A 1 82 ? 8.380 10.823 -6.356 1.00 67.50 82 ALA A N 1
ATOM 613 C CA . ALA A 1 82 ? 8.582 11.391 -7.688 1.00 67.50 82 ALA A CA 1
ATOM 614 C C . ALA A 1 82 ? 9.632 10.609 -8.494 1.00 67.50 82 ALA A C 1
ATOM 616 O O . ALA A 1 82 ? 9.502 10.471 -9.713 1.00 67.50 82 ALA A O 1
ATOM 617 N N . LEU A 1 83 ? 10.649 10.046 -7.825 1.00 73.56 83 LEU A N 1
ATOM 618 C CA . LEU A 1 83 ? 11.588 9.138 -8.478 1.00 73.56 83 LEU A CA 1
ATOM 619 C C . LEU A 1 83 ? 10.859 7.874 -8.948 1.00 73.56 83 LEU A C 1
ATOM 621 O O . LEU A 1 83 ? 10.879 7.603 -10.145 1.00 73.56 83 LEU A O 1
ATOM 625 N N . ALA A 1 84 ? 10.167 7.151 -8.066 1.00 72.06 84 ALA A N 1
ATOM 626 C CA . ALA A 1 84 ? 9.439 5.929 -8.421 1.00 72.06 84 ALA A CA 1
ATOM 627 C C . ALA A 1 84 ? 8.434 6.143 -9.570 1.00 72.06 84 ALA A C 1
ATOM 629 O O . ALA A 1 84 ? 8.378 5.336 -10.497 1.00 72.06 84 ALA A O 1
ATOM 630 N N . GLU A 1 85 ? 7.702 7.257 -9.566 1.00 75.31 85 GLU A N 1
ATOM 631 C CA . GLU A 1 85 ? 6.755 7.616 -10.630 1.00 75.31 85 GLU A CA 1
ATOM 632 C C . GLU A 1 85 ? 7.455 7.941 -11.954 1.00 75.31 85 GLU A C 1
ATOM 634 O O . GLU A 1 85 ? 7.074 7.426 -13.008 1.00 75.31 85 GLU A O 1
ATOM 639 N N . SER A 1 86 ? 8.537 8.728 -11.917 1.00 77.06 86 SER A N 1
ATOM 640 C CA . SER A 1 86 ? 9.339 8.999 -13.117 1.00 77.06 86 SER A CA 1
ATOM 641 C C . SER A 1 86 ? 9.919 7.710 -13.709 1.00 77.06 86 SER A C 1
ATOM 643 O O . SER A 1 86 ? 9.916 7.533 -14.928 1.00 77.06 86 SER A O 1
ATOM 645 N N . GLN A 1 87 ? 10.336 6.768 -12.857 1.00 81.88 87 GLN A N 1
ATOM 646 C CA . GLN A 1 87 ? 10.817 5.460 -13.289 1.00 81.88 87 GLN A CA 1
ATOM 647 C C . GLN A 1 87 ? 9.685 4.613 -13.881 1.00 81.88 87 GLN A C 1
ATOM 649 O O . GLN A 1 87 ? 9.889 3.990 -14.917 1.00 81.88 87 GLN A O 1
ATOM 654 N N . ALA A 1 88 ? 8.478 4.641 -13.308 1.00 80.44 88 ALA A N 1
ATOM 655 C CA . ALA A 1 88 ? 7.317 3.896 -13.807 1.00 80.44 88 ALA A CA 1
ATOM 656 C C . ALA A 1 88 ? 6.986 4.203 -15.278 1.00 80.44 88 ALA A C 1
ATOM 658 O O . ALA A 1 88 ? 6.611 3.307 -16.041 1.00 80.44 88 ALA A O 1
ATOM 659 N N . SER A 1 89 ? 7.143 5.468 -15.672 1.00 83.00 89 SER A N 1
ATOM 660 C CA . SER A 1 89 ? 6.929 5.932 -17.047 1.00 83.00 89 SER A CA 1
ATOM 661 C C . SER A 1 89 ? 8.093 5.634 -17.998 1.00 83.00 89 SER A C 1
ATOM 663 O O . SER A 1 89 ? 7.925 5.719 -19.214 1.00 83.00 89 SER A O 1
ATOM 665 N N . ASN A 1 90 ? 9.272 5.259 -17.490 1.00 85.81 90 ASN A N 1
ATOM 666 C CA . ASN A 1 90 ? 10.450 5.072 -18.326 1.00 85.81 90 ASN A CA 1
ATOM 667 C C . ASN A 1 90 ? 10.403 3.721 -19.073 1.00 85.81 90 ASN A C 1
ATOM 669 O O . ASN A 1 90 ? 10.310 2.672 -18.430 1.00 85.81 90 ASN A O 1
ATOM 673 N N . PRO A 1 91 ? 10.561 3.690 -20.411 1.00 86.56 91 PRO A N 1
ATOM 674 C CA . PRO A 1 91 ? 10.581 2.443 -21.185 1.00 86.56 91 PRO A CA 1
ATOM 675 C C . PRO A 1 91 ? 11.665 1.441 -20.760 1.00 86.56 91 PRO A C 1
ATOM 677 O O . PRO A 1 91 ? 11.539 0.243 -21.009 1.00 86.56 91 PRO A O 1
ATOM 680 N N . LEU A 1 92 ? 12.742 1.914 -20.127 1.00 87.50 92 LEU A N 1
ATOM 681 C CA . LEU A 1 92 ? 13.874 1.096 -19.689 1.00 87.50 92 LEU A CA 1
ATOM 682 C C . LEU A 1 92 ? 13.700 0.539 -18.268 1.00 87.50 92 LEU A C 1
ATOM 684 O O . LEU A 1 92 ? 14.502 -0.295 -17.845 1.00 87.50 92 LEU A O 1
ATOM 688 N N . PHE A 1 93 ? 12.637 0.926 -17.555 1.00 87.19 93 PHE A N 1
ATOM 689 C CA . PHE A 1 93 ? 12.341 0.443 -16.205 1.00 87.19 93 PHE A CA 1
ATOM 690 C C . PHE A 1 93 ? 12.232 -1.075 -16.134 1.00 87.19 93 PHE A C 1
ATOM 692 O O . PHE A 1 93 ? 12.868 -1.708 -15.292 1.00 87.19 93 PHE A O 1
ATOM 699 N N . GLY A 1 94 ? 11.516 -1.680 -17.085 1.00 86.50 94 GLY A N 1
ATOM 700 C CA . GLY A 1 94 ? 11.328 -3.130 -17.152 1.00 86.50 94 GLY A CA 1
ATOM 701 C C . GLY A 1 94 ? 12.618 -3.944 -17.338 1.00 86.50 94 GLY A C 1
ATOM 702 O O . GLY A 1 94 ? 12.580 -5.166 -17.191 1.00 86.50 94 GLY A O 1
ATOM 703 N N . LEU A 1 95 ? 13.750 -3.302 -17.662 1.00 87.44 95 LEU A N 1
ATOM 704 C CA . LEU A 1 95 ? 15.056 -3.963 -17.775 1.00 87.44 95 LEU A CA 1
ATOM 705 C C . LEU A 1 95 ? 15.751 -4.155 -16.424 1.00 87.44 95 LEU A C 1
ATOM 707 O O . LEU A 1 95 ? 16.545 -5.082 -16.289 1.00 87.44 95 LEU A O 1
ATOM 711 N N . VAL A 1 96 ? 15.477 -3.281 -15.453 1.00 86.94 96 VAL A N 1
ATOM 712 C CA . VAL A 1 96 ? 16.111 -3.303 -14.120 1.00 86.94 96 VAL A CA 1
ATOM 713 C C . VAL A 1 96 ? 15.128 -3.635 -13.002 1.00 86.94 96 VAL A C 1
ATOM 715 O O . VAL A 1 96 ? 15.548 -3.978 -11.902 1.00 86.94 96 VAL A O 1
ATOM 718 N N . HIS A 1 97 ? 13.831 -3.518 -13.273 1.00 88.88 97 HIS A N 1
ATOM 719 C CA . HIS A 1 97 ? 12.782 -3.796 -12.312 1.00 88.88 97 HIS A CA 1
ATOM 720 C C . HIS A 1 97 ? 12.752 -5.277 -11.917 1.00 88.88 97 HIS A C 1
ATOM 722 O O . HIS A 1 97 ? 12.829 -6.172 -12.764 1.00 88.88 97 HIS A O 1
ATOM 728 N N . VAL A 1 98 ? 12.596 -5.508 -10.616 1.00 86.94 98 VAL A N 1
ATOM 729 C CA . VAL A 1 98 ? 12.416 -6.824 -10.011 1.00 86.94 98 VAL A CA 1
ATOM 730 C C . VAL A 1 98 ? 11.173 -6.750 -9.134 1.00 86.94 98 VAL A C 1
ATOM 732 O O . VAL A 1 98 ? 11.137 -5.940 -8.207 1.00 86.94 98 VAL A O 1
ATOM 735 N N . SER A 1 99 ? 10.183 -7.599 -9.419 1.00 87.69 99 SER A N 1
ATOM 736 C CA . SER A 1 99 ? 8.980 -7.714 -8.592 1.00 87.69 99 SER A CA 1
ATOM 737 C C . SER A 1 99 ? 9.320 -8.032 -7.142 1.00 87.69 99 SER A C 1
ATOM 739 O O . SER A 1 99 ? 10.102 -8.944 -6.852 1.00 87.69 99 SER A O 1
ATOM 741 N N . HIS A 1 100 ? 8.662 -7.327 -6.227 1.00 91.44 100 HIS A N 1
ATOM 742 C CA . HIS A 1 100 ? 8.762 -7.615 -4.804 1.00 91.44 100 HIS A CA 1
ATOM 743 C C . HIS A 1 100 ? 7.772 -8.726 -4.396 1.00 91.44 100 HIS A C 1
ATOM 745 O O . HIS A 1 100 ? 6.601 -8.650 -4.768 1.00 91.44 100 HIS A O 1
ATOM 751 N N . PRO A 1 101 ? 8.161 -9.721 -3.571 1.00 91.31 101 PRO A N 1
ATOM 752 C CA . PRO A 1 101 ? 7.250 -10.790 -3.135 1.00 91.31 101 PRO A CA 1
ATOM 753 C C . PRO A 1 101 ? 5.976 -10.290 -2.440 1.00 91.31 101 PRO A C 1
ATOM 755 O O . PRO A 1 101 ? 4.917 -10.897 -2.569 1.00 91.31 101 PRO A O 1
ATOM 758 N N . LEU A 1 102 ? 6.062 -9.155 -1.736 1.00 94.44 102 LEU A N 1
ATOM 759 C CA . LEU A 1 102 ? 4.900 -8.541 -1.081 1.00 94.44 102 LEU A CA 1
ATOM 760 C C . LEU A 1 102 ? 3.810 -8.098 -2.057 1.00 94.44 102 LEU A C 1
ATOM 762 O O . LEU A 1 102 ? 2.673 -7.960 -1.626 1.00 94.44 102 LEU A O 1
ATOM 766 N N . THR A 1 103 ? 4.113 -7.900 -3.341 1.00 94.94 103 THR A N 1
ATOM 767 C CA . THR A 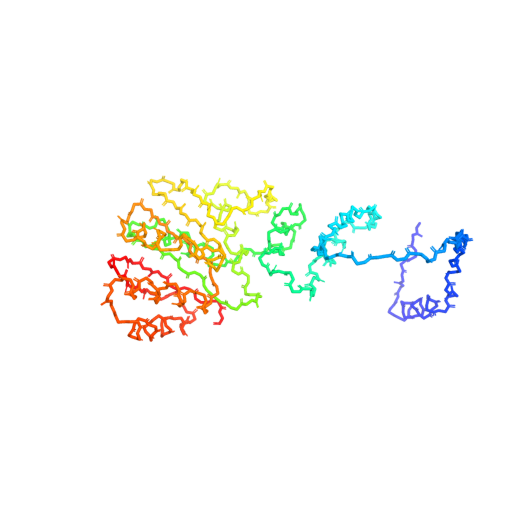1 103 ? 3.091 -7.571 -4.339 1.00 94.94 103 THR A CA 1
ATOM 768 C C . THR A 1 103 ? 2.008 -8.648 -4.377 1.00 94.94 103 THR A C 1
ATOM 770 O O . THR A 1 103 ? 0.829 -8.314 -4.295 1.00 94.94 103 THR A O 1
ATOM 773 N N . GLU A 1 104 ? 2.385 -9.930 -4.416 1.00 94.50 104 GLU A N 1
ATOM 774 C CA . GLU A 1 104 ? 1.409 -11.030 -4.388 1.00 94.50 104 GLU A CA 1
ATOM 775 C C . GLU A 1 104 ? 0.690 -11.097 -3.041 1.00 94.50 104 GLU A C 1
ATOM 777 O O . GLU A 1 104 ? -0.534 -11.157 -3.008 1.00 94.50 104 GLU A O 1
ATOM 782 N N . THR A 1 105 ? 1.417 -10.967 -1.926 1.00 95.62 105 THR A N 1
ATOM 783 C CA . THR A 1 105 ? 0.810 -10.948 -0.585 1.00 95.62 105 THR A CA 1
ATOM 784 C C . THR A 1 105 ? -0.267 -9.868 -0.457 1.00 95.62 105 THR A C 1
ATOM 786 O O . THR A 1 105 ? -1.335 -10.105 0.104 1.00 95.62 105 THR A O 1
ATOM 789 N N . ILE A 1 106 ? -0.005 -8.669 -0.977 1.00 96.38 106 ILE A N 1
ATOM 790 C CA . ILE A 1 106 ? -0.949 -7.550 -0.947 1.00 96.38 106 ILE A CA 1
ATOM 791 C C . ILE A 1 106 ? -2.155 -7.844 -1.841 1.00 96.38 106 ILE A C 1
ATOM 793 O O . ILE A 1 106 ? -3.285 -7.597 -1.424 1.00 96.38 106 ILE A O 1
ATOM 797 N N . LEU A 1 107 ? -1.939 -8.384 -3.042 1.00 94.75 107 LEU A N 1
ATOM 798 C CA . LEU A 1 107 ? -3.023 -8.769 -3.948 1.00 94.75 107 LEU A CA 1
ATOM 799 C C . LEU A 1 107 ? -3.927 -9.830 -3.320 1.00 94.75 107 LEU A C 1
ATOM 801 O O . LEU A 1 107 ? -5.147 -9.675 -3.359 1.00 94.75 107 LEU A O 1
ATOM 805 N N . ASP A 1 108 ? -3.350 -10.849 -2.688 1.00 94.12 108 ASP A N 1
ATOM 806 C CA . ASP A 1 108 ? -4.096 -11.904 -2.004 1.00 94.12 108 ASP A CA 1
ATOM 807 C C . ASP A 1 108 ? -4.976 -11.319 -0.895 1.00 94.12 108 ASP A C 1
ATOM 809 O O . ASP A 1 108 ? -6.167 -11.619 -0.828 1.00 94.12 108 ASP A O 1
ATOM 813 N N . ILE A 1 109 ? -4.442 -10.410 -0.071 1.00 94.81 109 ILE A N 1
ATOM 814 C CA . ILE A 1 109 ? -5.221 -9.741 0.984 1.00 94.81 109 ILE A CA 1
ATOM 815 C C . ILE A 1 109 ? -6.339 -8.878 0.382 1.00 94.81 109 ILE A C 1
ATOM 817 O O . ILE A 1 109 ? -7.487 -8.950 0.820 1.00 94.81 109 ILE A O 1
ATOM 821 N N . LEU A 1 110 ? -6.025 -8.072 -0.635 1.00 94.44 110 LEU A N 1
ATOM 822 C CA . LEU A 1 110 ? -6.984 -7.160 -1.263 1.00 94.44 110 LEU A CA 1
ATOM 823 C C . LEU A 1 110 ? -8.050 -7.883 -2.086 1.00 94.44 110 LEU A C 1
ATOM 825 O O . LEU A 1 110 ? -9.079 -7.281 -2.378 1.00 94.44 110 LEU A O 1
ATOM 829 N N . THR A 1 111 ? -7.854 -9.146 -2.460 1.00 90.88 111 THR A N 1
ATOM 830 C CA . THR A 1 111 ? -8.803 -9.921 -3.281 1.00 90.88 111 THR A CA 1
ATOM 831 C C . THR A 1 111 ? -9.431 -11.108 -2.544 1.00 90.88 111 THR A C 1
ATOM 833 O O . THR A 1 111 ? -10.381 -11.694 -3.057 1.00 90.88 111 THR A O 1
ATOM 836 N N . ALA A 1 112 ? -9.011 -11.395 -1.305 1.00 90.62 112 ALA A N 1
ATOM 837 C CA . ALA A 1 112 ? -9.575 -12.438 -0.443 1.00 90.62 112 ALA A CA 1
ATOM 838 C C . ALA A 1 112 ? -11.094 -12.304 -0.230 1.00 90.62 112 ALA A C 1
ATOM 840 O O . ALA A 1 112 ? -11.678 -11.248 -0.440 1.00 90.62 112 ALA A O 1
ATOM 841 N N . ALA A 1 113 ? -11.770 -13.356 0.234 1.00 87.88 113 ALA A N 1
ATOM 842 C CA . ALA A 1 113 ? -13.196 -13.262 0.569 1.00 87.88 113 ALA A CA 1
ATOM 843 C C . ALA A 1 113 ? -13.449 -12.369 1.802 1.00 87.88 113 ALA A C 1
ATOM 845 O O . ALA A 1 113 ? -14.401 -11.591 1.822 1.00 87.88 113 ALA A O 1
ATOM 846 N N . GLU A 1 114 ? -12.577 -12.451 2.811 1.00 89.31 114 GLU A N 1
ATOM 847 C CA . GLU A 1 114 ? -12.654 -11.615 4.010 1.00 89.31 114 GLU A CA 1
ATOM 848 C C . GLU A 1 114 ? -12.243 -10.168 3.672 1.00 89.31 114 GLU A C 1
ATOM 850 O O . GLU A 1 114 ? -11.154 -9.954 3.135 1.00 89.31 114 GLU A O 1
ATOM 855 N N . PRO A 1 115 ? -13.093 -9.160 3.943 1.00 89.12 115 PRO A N 1
ATOM 856 C CA . PRO A 1 115 ? -12.776 -7.776 3.625 1.00 89.12 115 PRO A CA 1
ATOM 857 C C . PRO A 1 115 ? -11.649 -7.264 4.524 1.00 89.12 115 PRO A C 1
ATOM 859 O O . PRO A 1 115 ? -11.793 -7.204 5.744 1.00 89.12 115 PRO A O 1
ATOM 862 N N . ARG A 1 116 ? -10.535 -6.866 3.905 1.00 94.62 116 ARG A N 1
ATOM 863 C CA . ARG A 1 116 ? -9.382 -6.316 4.615 1.00 94.62 116 ARG A CA 1
ATOM 864 C C . ARG A 1 116 ? -8.686 -5.229 3.800 1.00 94.62 116 ARG A C 1
ATOM 866 O O . ARG A 1 116 ? -8.477 -5.375 2.596 1.00 94.62 116 ARG A O 1
ATOM 873 N N . HIS A 1 117 ? -8.336 -4.136 4.466 1.00 96.50 117 HIS A N 1
ATOM 874 C CA . HIS A 1 117 ? -7.482 -3.084 3.918 1.00 96.50 117 HIS A CA 1
ATOM 875 C C . HIS A 1 117 ? -6.011 -3.425 4.162 1.00 96.50 117 HIS A C 1
ATOM 877 O O . HIS A 1 117 ? -5.675 -4.170 5.079 1.00 96.50 117 HIS A O 1
ATOM 883 N N . VAL A 1 118 ? -5.118 -2.852 3.371 1.00 97.25 118 VAL A N 1
ATOM 884 C CA . VAL A 1 118 ? -3.675 -2.996 3.531 1.00 97.25 118 VAL A CA 1
ATOM 885 C C . VAL A 1 118 ? -3.064 -1.631 3.781 1.00 97.25 118 VAL A C 1
ATOM 887 O O . VAL A 1 118 ? -3.350 -0.666 3.076 1.00 97.25 118 VAL A O 1
ATOM 890 N N . ILE A 1 119 ? -2.190 -1.570 4.774 1.00 95.56 119 ILE A N 1
ATOM 891 C CA . ILE A 1 119 ? -1.346 -0.423 5.069 1.00 95.56 119 ILE A CA 1
ATOM 892 C C . ILE A 1 119 ? 0.091 -0.840 4.778 1.00 95.56 119 ILE A C 1
ATOM 894 O O . ILE A 1 119 ? 0.600 -1.769 5.401 1.00 95.56 119 ILE A O 1
ATOM 898 N N . LEU A 1 120 ? 0.738 -0.150 3.845 1.00 94.75 120 LEU A N 1
ATOM 8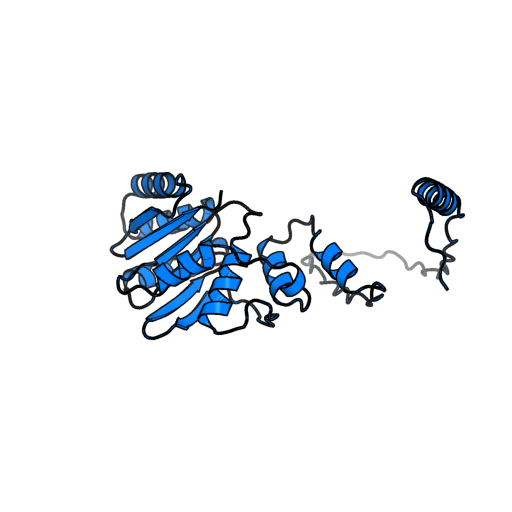99 C CA . LEU A 1 120 ? 2.148 -0.315 3.523 1.00 94.75 120 LEU A CA 1
ATOM 900 C C . LEU A 1 120 ? 2.928 0.895 4.045 1.00 94.75 120 LEU A C 1
ATOM 902 O O . LEU A 1 120 ? 2.742 2.018 3.566 1.00 94.75 120 LEU A O 1
ATOM 906 N N . THR A 1 121 ? 3.799 0.654 5.022 1.00 92.25 121 THR A N 1
ATOM 907 C CA . THR A 1 121 ? 4.630 1.677 5.667 1.00 92.25 121 THR A CA 1
ATOM 908 C C . THR A 1 121 ? 6.111 1.299 5.659 1.00 92.25 121 THR A C 1
ATOM 910 O O . THR A 1 121 ? 6.474 0.172 5.331 1.00 92.25 121 THR A O 1
ATOM 913 N N . GLY A 1 122 ? 6.971 2.270 5.956 1.00 87.94 122 GLY A N 1
ATOM 914 C CA . GLY A 1 122 ? 8.427 2.125 5.964 1.00 87.94 122 GLY A CA 1
ATOM 915 C C . GLY A 1 122 ? 9.149 3.457 5.750 1.00 87.94 122 GLY A C 1
ATOM 916 O O . GLY A 1 122 ? 8.517 4.489 5.485 1.00 87.94 122 GLY A O 1
ATOM 917 N N . HIS A 1 123 ? 10.475 3.442 5.818 1.00 81.94 123 HIS A N 1
ATOM 918 C CA . HIS A 1 123 ? 11.343 4.600 5.613 1.00 81.94 123 HIS A CA 1
ATOM 919 C C . HIS A 1 123 ? 11.423 5.012 4.143 1.00 81.94 123 HIS A C 1
ATOM 921 O O . HIS A 1 123 ? 11.006 4.296 3.227 1.00 81.94 123 HIS A O 1
ATOM 927 N N . ALA A 1 124 ? 11.942 6.219 3.917 1.00 77.69 124 ALA A N 1
ATOM 928 C CA . ALA A 1 124 ? 12.307 6.636 2.577 1.00 77.69 124 ALA A CA 1
ATOM 929 C C . ALA A 1 124 ? 13.473 5.764 2.071 1.00 77.69 124 ALA A C 1
ATOM 931 O O . ALA A 1 124 ? 14.512 5.680 2.721 1.00 77.69 124 ALA A O 1
ATOM 932 N N . GLY A 1 125 ? 13.294 5.129 0.924 1.00 76.31 125 GLY A N 1
ATOM 933 C CA . GLY A 1 125 ? 14.223 4.228 0.252 1.00 76.31 125 GLY A CA 1
ATOM 934 C C . GLY A 1 125 ? 13.696 2.798 0.141 1.00 76.31 125 GLY A C 1
ATOM 935 O O . GLY A 1 125 ? 14.208 2.031 -0.672 1.00 76.31 125 GLY A O 1
ATOM 936 N N . ASP A 1 126 ? 12.673 2.437 0.920 1.00 83.81 126 ASP A N 1
ATOM 937 C CA . ASP A 1 126 ? 12.222 1.045 1.069 1.00 83.81 126 ASP A CA 1
ATOM 938 C C . ASP A 1 126 ? 11.443 0.515 -0.148 1.00 83.81 126 ASP A C 1
ATOM 940 O O . ASP A 1 126 ? 11.056 -0.651 -0.191 1.00 83.81 126 ASP A O 1
ATOM 944 N N . GLY A 1 127 ? 11.172 1.356 -1.152 1.00 86.50 127 GLY A N 1
ATOM 945 C CA . GLY A 1 127 ? 10.511 0.921 -2.385 1.00 86.50 127 GLY A CA 1
ATOM 946 C C . GLY A 1 127 ? 8.991 0.761 -2.278 1.00 86.50 127 GLY A C 1
ATOM 947 O O . GLY A 1 127 ? 8.382 0.139 -3.149 1.00 86.50 127 GLY A O 1
ATOM 948 N N . LYS A 1 128 ? 8.350 1.362 -1.264 1.00 89.69 128 LYS A N 1
ATOM 949 C CA . LYS A 1 128 ? 6.882 1.359 -1.073 1.00 89.69 128 LYS A CA 1
ATOM 950 C C . LYS A 1 128 ? 6.114 1.725 -2.349 1.00 89.69 128 LYS A C 1
ATOM 952 O O . LYS A 1 128 ? 5.162 1.048 -2.729 1.00 89.69 128 LYS A O 1
ATOM 957 N N . SER A 1 129 ? 6.550 2.786 -3.024 1.00 87.31 129 SER A N 1
ATOM 958 C CA . SER A 1 129 ? 5.912 3.305 -4.240 1.00 87.31 129 SER A CA 1
ATOM 959 C C . SER A 1 129 ? 6.118 2.384 -5.445 1.00 87.31 129 SER A C 1
ATOM 961 O O 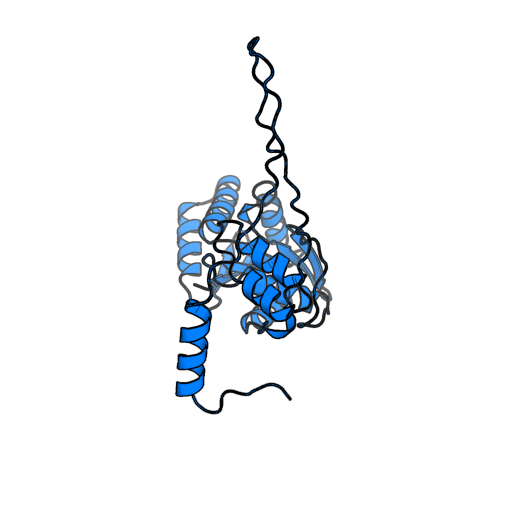. SER A 1 129 ? 5.227 2.256 -6.280 1.00 87.31 129 SER A O 1
ATOM 963 N N . THR A 1 130 ? 7.240 1.661 -5.492 1.00 89.06 130 THR A N 1
ATOM 964 C CA . THR A 1 130 ? 7.484 0.611 -6.491 1.00 89.06 130 THR A CA 1
ATOM 965 C C . THR A 1 130 ? 6.542 -0.575 -6.280 1.00 89.06 130 THR A C 1
ATOM 967 O O . THR A 1 130 ? 5.899 -1.016 -7.226 1.00 89.06 130 THR A O 1
ATOM 970 N N . ILE A 1 131 ? 6.367 -1.035 -5.036 1.00 92.81 131 ILE A N 1
ATOM 971 C CA . ILE A 1 131 ? 5.402 -2.102 -4.711 1.00 92.81 131 ILE A CA 1
ATOM 972 C C . ILE A 1 131 ? 3.975 -1.665 -5.071 1.00 92.81 131 ILE A C 1
ATOM 974 O O . ILE A 1 131 ? 3.215 -2.427 -5.667 1.00 92.81 131 ILE A O 1
ATOM 978 N N . ALA A 1 132 ? 3.609 -0.419 -4.764 1.00 91.75 132 ALA A N 1
ATOM 979 C CA . ALA A 1 132 ? 2.312 0.142 -5.135 1.00 91.75 132 ALA A CA 1
ATOM 980 C C . ALA A 1 132 ? 2.076 0.150 -6.653 1.00 91.75 132 ALA A C 1
ATOM 982 O O . ALA A 1 132 ? 0.965 -0.137 -7.103 1.00 91.75 132 ALA A O 1
ATOM 983 N N . LEU A 1 133 ? 3.108 0.467 -7.441 1.00 89.94 133 LEU A N 1
ATOM 984 C CA . LEU A 1 133 ? 3.084 0.388 -8.903 1.00 89.94 133 LEU A CA 1
ATOM 985 C C . LEU A 1 133 ? 2.849 -1.033 -9.393 1.00 89.94 133 LEU A C 1
ATOM 987 O O . LEU A 1 133 ? 2.038 -1.228 -10.300 1.00 89.94 133 LEU A O 1
ATOM 991 N N . ASP A 1 134 ? 3.500 -2.018 -8.790 1.00 92.12 134 ASP A N 1
ATOM 992 C CA . ASP A 1 134 ? 3.324 -3.413 -9.184 1.00 92.12 134 ASP A CA 1
ATOM 993 C C . ASP A 1 134 ? 1.901 -3.887 -8.884 1.00 92.12 134 ASP A C 1
ATOM 995 O O . ASP A 1 134 ? 1.239 -4.448 -9.761 1.00 92.12 134 ASP A O 1
ATOM 999 N N . VAL A 1 135 ? 1.379 -3.576 -7.692 1.00 94.12 135 VAL A N 1
ATOM 1000 C CA . VAL A 1 135 ? -0.016 -3.868 -7.327 1.00 94.12 135 VAL A CA 1
ATOM 1001 C C . VAL A 1 135 ? -0.975 -3.173 -8.295 1.00 94.12 135 VAL A C 1
ATOM 1003 O O . VAL A 1 135 ? -1.879 -3.814 -8.829 1.00 94.12 135 VAL A O 1
ATOM 1006 N N . TYR A 1 136 ? -0.753 -1.892 -8.597 1.00 92.12 136 TYR A N 1
ATOM 1007 C CA . TYR A 1 136 ? -1.550 -1.143 -9.570 1.00 92.12 136 TYR A CA 1
ATOM 1008 C C . TYR A 1 136 ? -1.571 -1.829 -10.943 1.00 92.12 136 TYR A C 1
ATOM 1010 O O . TYR A 1 136 ? -2.643 -2.065 -11.507 1.00 92.12 136 TYR A O 1
ATOM 1018 N N . LYS A 1 137 ? -0.392 -2.176 -11.478 1.00 90.56 137 LYS A N 1
ATOM 1019 C CA . LYS A 1 137 ? -0.249 -2.849 -12.776 1.00 90.56 137 LYS A CA 1
ATOM 1020 C C . LYS A 1 137 ? -1.007 -4.167 -12.788 1.00 90.56 137 LYS A C 1
ATOM 1022 O O . LYS A 1 137 ? -1.771 -4.416 -13.719 1.00 90.56 137 LYS A O 1
ATOM 1027 N N . ARG A 1 138 ? -0.853 -4.977 -11.738 1.00 92.25 138 ARG A N 1
ATOM 1028 C CA . ARG A 1 138 ? -1.532 -6.271 -11.604 1.00 92.25 138 ARG A CA 1
ATOM 1029 C C . ARG A 1 138 ? -3.048 -6.124 -11.552 1.00 92.25 138 ARG A C 1
ATOM 1031 O O . ARG A 1 138 ? -3.733 -6.808 -12.305 1.00 92.25 138 ARG A O 1
ATOM 1038 N N . LEU A 1 139 ? -3.570 -5.185 -10.764 1.00 91.44 139 LEU A N 1
ATOM 1039 C CA . LEU A 1 139 ? -5.011 -4.919 -10.685 1.00 91.44 139 LEU A CA 1
ATOM 1040 C C . LEU A 1 139 ? -5.593 -4.374 -12.003 1.00 91.44 139 LEU A C 1
ATOM 1042 O O . LEU A 1 139 ? -6.752 -4.635 -12.313 1.00 91.44 139 LEU A O 1
ATOM 1046 N N . LYS A 1 140 ? -4.802 -3.647 -12.804 1.00 89.44 140 LYS A N 1
ATOM 1047 C CA . LYS A 1 140 ? -5.193 -3.169 -14.145 1.00 89.44 140 LYS A CA 1
ATOM 1048 C C . LYS A 1 140 ? -4.971 -4.185 -15.273 1.00 89.44 140 LYS A C 1
ATOM 1050 O O . LYS A 1 140 ? -5.383 -3.913 -16.398 1.00 89.44 140 LYS A O 1
ATOM 1055 N N . GLY A 1 141 ? -4.307 -5.313 -15.016 1.00 89.50 141 GLY A N 1
ATOM 1056 C CA . GLY A 1 141 ? -3.902 -6.263 -16.059 1.00 89.50 141 GLY A CA 1
ATOM 1057 C C . GLY A 1 141 ? -2.795 -5.740 -16.987 1.00 89.50 141 GLY A C 1
ATOM 1058 O O . GLY A 1 141 ? -2.675 -6.194 -18.124 1.00 89.50 141 GLY A O 1
ATOM 1059 N N . ILE A 1 142 ? -1.994 -4.776 -16.528 1.00 89.62 142 ILE A N 1
ATOM 1060 C CA . ILE A 1 142 ? -0.844 -4.241 -17.266 1.00 89.62 142 ILE A CA 1
ATOM 1061 C C . ILE A 1 142 ? 0.348 -5.195 -17.082 1.00 89.62 142 ILE A C 1
ATOM 1063 O O . ILE A 1 142 ? 0.630 -5.597 -15.949 1.00 89.62 142 ILE A O 1
ATOM 1067 N N . PRO A 1 143 ? 1.091 -5.542 -18.152 1.00 88.88 143 PRO A N 1
ATOM 1068 C CA . PRO A 1 143 ? 2.295 -6.356 -18.025 1.00 88.88 143 PRO A CA 1
ATOM 1069 C C . PRO A 1 143 ? 3.326 -5.712 -17.091 1.00 88.88 143 PRO A C 1
ATOM 1071 O O . PRO A 1 143 ? 3.606 -4.521 -17.185 1.00 88.88 143 PRO A O 1
ATOM 1074 N N . GLU A 1 144 ? 3.953 -6.518 -16.238 1.00 83.12 144 GLU A N 1
ATOM 1075 C CA . GLU A 1 144 ? 4.905 -6.069 -15.210 1.00 83.12 144 GLU A CA 1
ATOM 1076 C C . GLU A 1 144 ? 6.012 -5.153 -15.763 1.00 83.12 144 GLU A C 1
ATOM 1078 O O . GLU A 1 144 ? 6.272 -4.069 -15.237 1.00 83.12 144 GLU A O 1
ATOM 1083 N N . LYS A 1 145 ? 6.609 -5.551 -16.891 1.00 85.00 145 LYS A N 1
ATOM 1084 C CA . LYS A 1 145 ? 7.713 -4.828 -17.538 1.00 85.00 145 LYS A CA 1
ATOM 1085 C C . LYS A 1 145 ? 7.271 -3.670 -18.428 1.00 85.00 145 LYS A C 1
ATOM 1087 O O . LYS A 1 145 ? 8.131 -2.983 -18.972 1.00 85.00 145 LYS A O 1
ATOM 1092 N N . ALA A 1 146 ? 5.968 -3.469 -18.615 1.00 84.19 146 ALA A N 1
ATOM 1093 C CA . ALA A 1 146 ? 5.485 -2.346 -19.400 1.00 84.19 146 ALA A CA 1
ATOM 1094 C C . ALA A 1 146 ? 5.745 -1.034 -18.651 1.00 84.19 146 ALA A C 1
ATOM 1096 O O . ALA A 1 146 ? 5.565 -0.945 -17.429 1.00 84.19 146 ALA A O 1
ATOM 1097 N N . SER A 1 147 ? 6.158 -0.015 -19.402 1.00 81.50 147 SER A N 1
ATOM 1098 C CA . SER A 1 147 ? 6.106 1.360 -18.929 1.00 81.50 147 SER A CA 1
ATOM 1099 C C . SER A 1 147 ? 4.655 1.793 -18.799 1.00 81.50 147 SER A C 1
ATOM 1101 O O . SER A 1 147 ? 3.773 1.349 -19.539 1.00 81.50 147 SER A O 1
ATOM 1103 N N . VAL A 1 148 ? 4.412 2.658 -17.831 1.00 77.12 148 VAL A N 1
ATOM 1104 C CA . VAL A 1 148 ? 3.081 3.133 -17.492 1.00 77.12 148 VAL A CA 1
ATOM 1105 C C . VAL A 1 148 ? 3.087 4.643 -17.678 1.00 77.12 148 VAL A C 1
ATOM 1107 O O . VAL A 1 148 ? 3.588 5.375 -16.831 1.00 77.12 148 VAL A O 1
ATOM 1110 N N . GLU A 1 149 ? 2.560 5.107 -18.811 1.00 67.31 149 GLU A N 1
ATOM 1111 C CA . GLU A 1 149 ? 2.291 6.531 -19.040 1.00 67.31 149 GLU A CA 1
ATOM 1112 C C . GLU A 1 149 ? 1.032 6.914 -18.264 1.00 67.31 149 GLU A C 1
ATOM 1114 O O . GLU A 1 149 ? -0.075 6.941 -18.799 1.00 67.31 149 GLU A O 1
ATOM 1119 N N . ILE A 1 150 ? 1.178 7.111 -16.958 1.00 61.16 150 ILE A N 1
ATOM 1120 C CA . ILE A 1 150 ? 0.072 7.530 -16.105 1.00 61.16 150 ILE A CA 1
ATOM 1121 C C . ILE A 1 150 ? 0.529 8.723 -15.291 1.00 61.16 150 ILE A C 1
ATOM 1123 O O . ILE A 1 150 ? 1.563 8.685 -14.631 1.00 61.16 150 ILE A O 1
ATOM 1127 N N . GLU A 1 151 ? -0.287 9.769 -15.317 1.00 68.19 151 GLU A N 1
ATOM 1128 C CA . GLU A 1 151 ? -0.258 10.794 -14.287 1.00 68.19 151 GLU A CA 1
ATOM 1129 C C . GLU A 1 151 ? -0.860 10.173 -13.025 1.00 68.19 151 GLU A C 1
ATOM 1131 O O . GLU A 1 151 ? -2.075 9.995 -12.910 1.00 68.19 151 GLU A O 1
ATOM 1136 N N . TRP A 1 152 ? 0.016 9.712 -12.135 1.00 72.56 152 TRP A N 1
ATOM 1137 C CA . TRP A 1 152 ? -0.362 9.015 -10.916 1.00 72.56 152 TRP A CA 1
ATOM 1138 C C . TRP A 1 152 ? -1.158 9.969 -10.019 1.00 72.56 152 TRP A C 1
ATOM 1140 O O . TRP A 1 152 ? -0.616 10.916 -9.460 1.00 72.56 152 TRP A O 1
ATOM 1150 N N . LYS A 1 153 ? -2.462 9.723 -9.856 1.00 81.12 153 LYS A N 1
ATOM 1151 C CA . LYS A 1 153 ? -3.273 10.474 -8.892 1.00 81.12 153 LYS A CA 1
ATOM 1152 C C . LYS A 1 153 ? -2.906 10.040 -7.476 1.00 81.12 153 LYS A C 1
ATOM 1154 O O . LYS A 1 153 ? -2.509 8.890 -7.251 1.00 81.12 153 LYS A O 1
ATOM 1159 N N . ARG A 1 154 ? -3.141 10.942 -6.515 1.00 82.69 154 ARG A N 1
ATOM 1160 C CA . ARG A 1 154 ? -3.060 10.656 -5.069 1.00 82.69 154 ARG A CA 1
ATOM 1161 C C . ARG A 1 154 ? -3.919 9.456 -4.671 1.00 82.69 154 ARG A C 1
ATOM 1163 O O . ARG A 1 154 ? -3.519 8.647 -3.844 1.00 82.69 154 ARG A O 1
ATOM 1170 N N . ARG A 1 155 ? -5.084 9.315 -5.306 1.00 89.38 155 ARG A N 1
ATOM 1171 C CA . ARG A 1 155 ? -5.987 8.174 -5.163 1.00 89.38 155 ARG A CA 1
ATOM 1172 C C . ARG A 1 155 ? -6.330 7.607 -6.533 1.00 89.38 155 ARG A C 1
ATOM 1174 O O . ARG A 1 155 ? -6.831 8.323 -7.399 1.00 89.38 155 ARG A O 1
ATOM 1181 N N . GLU A 1 156 ? -6.082 6.317 -6.695 1.00 90.81 156 GLU A N 1
ATOM 1182 C CA . GLU A 1 156 ? -6.444 5.533 -7.871 1.00 90.81 156 GLU A CA 1
ATOM 1183 C C . GLU A 1 156 ? -7.551 4.553 -7.505 1.00 90.81 156 GLU A C 1
ATOM 1185 O O . GLU A 1 156 ? -7.356 3.680 -6.661 1.00 90.81 156 GLU A O 1
ATOM 1190 N N . ASP A 1 157 ? -8.696 4.677 -8.167 1.00 92.69 157 ASP A N 1
ATOM 1191 C CA . ASP A 1 157 ? -9.840 3.798 -7.962 1.00 92.69 157 ASP A CA 1
ATOM 1192 C C . ASP A 1 157 ? -9.901 2.754 -9.079 1.00 92.69 157 ASP A C 1
ATOM 1194 O O . ASP A 1 157 ? -9.930 3.075 -10.273 1.00 92.69 157 ASP A O 1
ATOM 1198 N N . LEU A 1 158 ? -9.894 1.485 -8.684 1.00 91.38 158 LEU A N 1
ATOM 1199 C CA . LEU A 1 158 ? -9.744 0.337 -9.564 1.00 91.38 158 LEU A CA 1
ATOM 1200 C C . LEU A 1 158 ? -10.897 -0.641 -9.353 1.00 91.38 158 LEU A C 1
ATOM 1202 O O . LEU A 1 158 ? -11.238 -0.995 -8.227 1.00 91.38 158 LEU A O 1
ATOM 1206 N N . GLN A 1 159 ? -11.461 -1.131 -10.455 1.00 87.12 159 GLN A N 1
ATOM 1207 C CA . GLN A 1 159 ? -12.358 -2.277 -10.410 1.00 87.12 159 GLN A CA 1
ATOM 1208 C C . GLN A 1 159 ? -11.512 -3.553 -10.476 1.00 87.12 159 GLN A C 1
ATOM 1210 O O . GLN A 1 159 ? -10.962 -3.866 -11.531 1.00 87.12 159 GLN A O 1
ATOM 1215 N N . ALA A 1 160 ? -11.396 -4.266 -9.356 1.00 75.19 160 ALA A N 1
ATOM 1216 C CA . ALA A 1 160 ? -10.620 -5.497 -9.240 1.00 75.19 160 ALA A CA 1
ATOM 1217 C C . ALA A 1 160 ? -11.555 -6.688 -8.982 1.00 75.19 160 ALA A C 1
ATOM 1219 O O . ALA A 1 160 ? -11.855 -7.042 -7.845 1.00 75.19 160 ALA A O 1
ATOM 1220 N N . GLY A 1 161 ? -12.064 -7.298 -10.054 1.00 74.81 161 GLY A N 1
ATOM 1221 C CA . GLY A 1 161 ? -13.099 -8.327 -9.930 1.00 74.81 161 GLY A CA 1
ATOM 1222 C C . GLY A 1 161 ? -14.407 -7.746 -9.378 1.00 74.81 161 GLY A C 1
ATOM 1223 O O . GLY A 1 161 ? -14.872 -6.709 -9.856 1.00 74.81 161 GLY A O 1
ATOM 1224 N N . GLU A 1 162 ? -15.006 -8.411 -8.387 1.00 77.12 162 GLU A N 1
ATOM 1225 C CA . GLU A 1 162 ? -16.276 -7.982 -7.774 1.00 77.12 162 GLU A CA 1
ATOM 1226 C C . GLU A 1 162 ? -16.106 -6.858 -6.741 1.00 77.12 162 GLU A C 1
ATOM 1228 O O . GLU A 1 162 ? -17.040 -6.086 -6.525 1.00 77.12 162 GLU A O 1
ATOM 1233 N N . VAL A 1 163 ? -14.920 -6.724 -6.133 1.00 80.12 163 VAL A N 1
ATOM 1234 C CA . VAL A 1 163 ? -14.674 -5.748 -5.063 1.00 80.12 163 VAL A CA 1
ATOM 1235 C C . VAL A 1 163 ? -13.839 -4.577 -5.592 1.00 80.12 163 VAL A C 1
ATOM 1237 O O . VAL A 1 163 ? -12.733 -4.787 -6.091 1.00 80.12 163 VAL A O 1
ATOM 1240 N N . PRO A 1 164 ? -14.317 -3.326 -5.487 1.00 92.75 164 PRO A N 1
ATOM 1241 C CA . PRO A 1 164 ? -13.511 -2.171 -5.855 1.00 92.75 164 PRO A CA 1
ATOM 1242 C C . PRO A 1 164 ? -12.323 -2.008 -4.896 1.00 92.75 164 PRO A C 1
ATOM 1244 O O . PRO A 1 164 ? -12.438 -2.212 -3.683 1.00 92.75 164 PRO A O 1
ATOM 1247 N N . VAL A 1 165 ? -11.177 -1.617 -5.448 1.00 95.31 165 VAL A N 1
ATOM 1248 C CA . VAL A 1 165 ? -9.929 -1.371 -4.718 1.00 95.31 165 VAL A CA 1
ATOM 1249 C C . VAL A 1 165 ? -9.475 0.061 -4.973 1.00 95.31 165 VAL A C 1
ATOM 1251 O O . VAL A 1 165 ? -9.412 0.504 -6.116 1.00 95.31 165 VAL A O 1
ATOM 1254 N N . SER A 1 166 ? -9.111 0.774 -3.914 1.00 94.50 166 SER A N 1
ATOM 1255 C CA . SER A 1 166 ? -8.425 2.062 -3.995 1.00 94.50 166 SER A CA 1
ATOM 1256 C C . SER A 1 166 ? -6.976 1.938 -3.587 1.00 94.50 166 SER A C 1
ATOM 1258 O O . SER A 1 166 ? -6.668 1.367 -2.545 1.00 94.50 166 SER A O 1
ATOM 1260 N N . ILE A 1 167 ? -6.091 2.550 -4.362 1.00 93.56 167 ILE A N 1
ATOM 1261 C CA . ILE A 1 167 ? -4.701 2.764 -3.972 1.00 93.56 167 ILE A CA 1
ATOM 1262 C C . ILE A 1 167 ? -4.550 4.241 -3.626 1.00 93.56 167 ILE A C 1
ATOM 1264 O O . ILE A 1 167 ? -4.729 5.097 -4.491 1.00 93.56 167 ILE A O 1
ATOM 1268 N N . VAL A 1 168 ? -4.238 4.536 -2.366 1.00 90.94 168 VAL A N 1
ATOM 1269 C CA . VAL A 1 168 ? -3.974 5.895 -1.883 1.00 90.94 168 VAL A CA 1
ATOM 1270 C C . VAL A 1 168 ? -2.485 6.016 -1.630 1.00 90.94 168 VAL A C 1
ATOM 1272 O O . VAL A 1 168 ? -1.927 5.327 -0.775 1.00 90.94 168 VAL A O 1
ATOM 1275 N N . LYS A 1 169 ? -1.843 6.874 -2.408 1.00 81.50 169 LYS A N 1
ATOM 1276 C CA . LYS A 1 169 ? -0.408 7.123 -2.358 1.00 81.50 169 LYS A CA 1
ATOM 1277 C C . LYS A 1 169 ? -0.161 8.400 -1.610 1.00 81.50 169 LYS A C 1
ATOM 1279 O O . LYS A 1 169 ? -0.994 9.302 -1.644 1.00 81.50 169 LYS A O 1
ATOM 1284 N N . ASP A 1 170 ? 1.014 8.449 -1.003 1.00 72.00 170 ASP A N 1
ATOM 1285 C CA . ASP A 1 170 ? 1.462 9.599 -0.248 1.00 72.00 170 ASP A CA 1
ATOM 1286 C C . ASP A 1 170 ? 0.335 10.138 0.633 1.00 72.00 170 ASP A C 1
ATOM 1288 O O . ASP A 1 170 ? -0.189 11.236 0.448 1.00 72.00 170 ASP A O 1
ATOM 1292 N N . PHE A 1 171 ? -0.095 9.306 1.582 1.00 65.62 171 PHE A N 1
ATOM 1293 C CA . PHE A 1 171 ? -1.170 9.671 2.501 1.00 65.62 171 PHE A CA 1
ATOM 1294 C C . PHE A 1 171 ? -0.887 11.001 3.227 1.00 65.62 171 PHE A C 1
ATOM 1296 O O . PHE A 1 171 ? -1.813 11.657 3.699 1.00 65.62 171 PHE A O 1
ATOM 1303 N N . SER A 1 172 ? 0.381 11.438 3.248 1.00 65.75 172 SER A N 1
ATOM 1304 C CA . SER A 1 172 ? 0.810 12.735 3.772 1.00 65.75 172 SER A CA 1
ATOM 1305 C C . SER A 1 172 ? 0.357 13.926 2.940 1.00 65.75 172 SER A C 1
ATOM 1307 O O . SER A 1 172 ? 0.049 14.978 3.497 1.00 65.75 172 SER A O 1
ATOM 1309 N N . GLU A 1 173 ? 0.209 13.741 1.633 1.00 64.06 173 GLU A N 1
ATOM 1310 C CA . GLU A 1 173 ? -0.333 14.737 0.712 1.00 64.06 173 GLU A CA 1
ATOM 1311 C C . GLU A 1 173 ? -1.870 14.731 0.637 1.00 64.06 173 GLU A C 1
ATOM 1313 O O . GLU A 1 173 ? -2.450 15.540 -0.089 1.00 64.06 173 GLU A O 1
ATOM 1318 N N . CYS A 1 174 ? -2.533 13.834 1.375 1.00 67.12 174 CYS A N 1
ATOM 1319 C CA . CYS A 1 174 ? -3.992 13.676 1.412 1.00 67.12 174 CYS A CA 1
ATOM 1320 C C . CYS A 1 174 ? -4.621 14.190 2.719 1.00 67.12 174 CYS A C 1
ATOM 1322 O O . CYS A 1 174 ? -5.710 13.751 3.088 1.00 67.12 174 CYS A O 1
ATOM 1324 N N . SER A 1 175 ? -3.947 15.082 3.449 1.00 72.12 175 SER A N 1
ATOM 1325 C CA . SER A 1 175 ? -4.406 15.582 4.758 1.00 72.12 175 SER A CA 1
ATOM 1326 C C . SER A 1 175 ? -5.761 16.299 4.718 1.00 72.12 175 SER A C 1
ATOM 1328 O O . SER A 1 175 ? -6.432 16.419 5.740 1.00 72.12 175 SER A O 1
ATOM 1330 N N . ASP A 1 176 ? -6.196 16.741 3.542 1.00 77.00 176 ASP A N 1
ATOM 1331 C CA . ASP A 1 176 ? -7.503 17.337 3.294 1.00 77.00 176 ASP A CA 1
ATOM 1332 C C . ASP A 1 176 ? -8.635 16.305 3.135 1.00 77.00 176 ASP A C 1
ATOM 1334 O O . ASP A 1 176 ? -9.785 16.639 3.405 1.00 77.00 176 ASP A O 1
ATOM 1338 N N . ILE A 1 177 ? -8.330 15.056 2.754 1.00 79.88 177 ILE A N 1
ATOM 1339 C CA . ILE A 1 177 ? -9.330 14.009 2.438 1.00 79.88 177 ILE A CA 1
ATOM 1340 C C . ILE A 1 177 ? -9.179 12.715 3.254 1.00 79.88 177 ILE A C 1
ATOM 1342 O O . ILE A 1 177 ? -9.993 11.800 3.146 1.00 79.88 177 ILE A O 1
ATOM 1346 N N . TRP A 1 178 ? -8.133 12.595 4.069 1.00 84.44 178 TRP A N 1
ATOM 1347 C CA . TRP A 1 178 ? -7.809 11.384 4.830 1.00 84.44 178 TRP A CA 1
ATOM 1348 C C . TRP A 1 178 ? -8.929 10.887 5.759 1.00 84.44 178 TRP A C 1
ATOM 1350 O O . TRP A 1 178 ? -9.141 9.682 5.864 1.00 84.44 178 TRP A O 1
ATOM 1360 N N . LEU A 1 179 ? -9.685 11.789 6.388 1.00 84.38 179 LEU A N 1
ATOM 1361 C CA . LEU A 1 179 ? -10.808 11.437 7.254 1.00 84.38 179 LEU A CA 1
ATOM 1362 C C . LEU A 1 179 ? -11.944 10.790 6.460 1.00 84.38 179 LEU A C 1
ATOM 1364 O O . LEU A 1 179 ? -12.503 9.794 6.910 1.00 84.38 179 LEU A O 1
ATOM 1368 N N . ASP A 1 180 ? -12.226 11.305 5.263 1.00 88.69 180 ASP A N 1
ATOM 1369 C CA . ASP A 1 180 ? -13.231 10.733 4.365 1.00 88.69 180 ASP A CA 1
ATOM 1370 C C . ASP A 1 180 ? -12.795 9.343 3.885 1.00 88.69 180 ASP A C 1
ATOM 1372 O O . ASP A 1 180 ? -13.603 8.419 3.818 1.00 88.69 180 ASP A O 1
ATOM 1376 N N . ILE A 1 181 ? -11.495 9.164 3.617 1.00 90.19 181 ILE A N 1
ATOM 1377 C CA . ILE A 1 181 ? -10.914 7.855 3.286 1.00 90.19 181 ILE A CA 1
ATOM 1378 C C . ILE A 1 181 ? -11.081 6.878 4.458 1.00 90.19 181 ILE A C 1
ATOM 1380 O O . ILE A 1 181 ? -11.455 5.725 4.243 1.00 90.19 181 ILE A O 1
ATOM 1384 N N . ILE A 1 182 ? -10.836 7.316 5.696 1.00 89.25 182 ILE A N 1
ATOM 1385 C CA . ILE A 1 182 ? -11.011 6.480 6.893 1.00 89.25 182 ILE A CA 1
ATOM 1386 C C . ILE A 1 182 ? -12.477 6.095 7.096 1.00 89.25 182 ILE A C 1
ATOM 1388 O O . ILE A 1 182 ? -12.766 4.930 7.374 1.00 89.25 182 ILE A O 1
ATOM 1392 N N . ASP A 1 183 ? -13.408 7.022 6.903 1.00 89.94 183 ASP A N 1
ATOM 1393 C CA . ASP A 1 183 ? -14.837 6.720 6.999 1.00 89.94 183 ASP A CA 1
ATOM 1394 C C . ASP A 1 183 ? -15.291 5.756 5.892 1.00 89.94 183 ASP A C 1
ATOM 1396 O O . ASP A 1 183 ? -16.065 4.832 6.149 1.00 89.94 183 ASP A O 1
ATOM 1400 N N . GLU A 1 184 ? -14.758 5.892 4.676 1.00 92.62 184 GLU A N 1
ATOM 1401 C CA . GLU A 1 184 ? -15.031 4.968 3.572 1.00 92.62 184 GLU A CA 1
ATOM 1402 C C . GLU A 1 184 ? -14.488 3.557 3.842 1.00 92.62 184 GLU A C 1
ATOM 1404 O O . GLU A 1 184 ? -15.156 2.567 3.527 1.00 92.62 184 GLU A O 1
ATOM 1409 N N . MET A 1 185 ? -13.316 3.446 4.476 1.00 92.44 185 MET A N 1
ATOM 1410 C CA . MET A 1 185 ? -12.787 2.161 4.950 1.00 92.44 185 MET A CA 1
ATOM 1411 C C . MET A 1 185 ? -13.745 1.509 5.951 1.00 92.44 185 MET A C 1
ATOM 1413 O O . MET A 1 185 ? -14.105 0.343 5.800 1.00 92.44 185 MET A O 1
ATOM 1417 N N . ARG A 1 186 ? -14.249 2.279 6.922 1.00 90.50 186 ARG A N 1
ATOM 1418 C CA . ARG A 1 186 ? -15.219 1.800 7.925 1.00 90.50 186 ARG A CA 1
ATOM 1419 C C . ARG A 1 186 ? -16.561 1.394 7.314 1.00 90.50 186 ARG A C 1
ATOM 1421 O O . ARG A 1 186 ? -17.205 0.477 7.816 1.00 90.50 186 ARG A O 1
ATOM 1428 N N . ALA A 1 187 ? -16.975 2.031 6.219 1.00 89.94 187 ALA A N 1
ATOM 1429 C CA . ALA A 1 187 ? -18.197 1.673 5.499 1.00 89.94 187 ALA A CA 1
ATOM 1430 C C . ALA A 1 187 ? -18.104 0.321 4.763 1.00 89.94 187 ALA A C 1
ATOM 1432 O O . ALA A 1 187 ? -19.137 -0.261 4.428 1.00 89.94 187 ALA A O 1
ATOM 1433 N N . GLY A 1 188 ? -16.893 -0.183 4.490 1.00 86.12 188 GLY A N 1
ATOM 1434 C CA . GLY A 1 188 ? -16.668 -1.526 3.943 1.00 86.12 188 GLY A CA 1
ATOM 1435 C C . GLY A 1 188 ? -17.084 -1.723 2.479 1.00 86.12 188 GLY A C 1
ATOM 1436 O O . GLY A 1 188 ? -17.171 -2.856 2.013 1.00 86.12 188 GLY A O 1
ATOM 1437 N N . GLN A 1 189 ? -17.343 -0.644 1.735 1.00 86.38 189 GLN A N 1
ATOM 1438 C CA . GLN A 1 189 ? -17.785 -0.713 0.332 1.00 86.38 189 GLN A CA 1
ATOM 1439 C C . GLN A 1 189 ? -16.642 -0.974 -0.656 1.00 86.38 189 GLN A C 1
ATOM 1441 O O . GLN A 1 189 ? -16.887 -1.358 -1.800 1.00 86.38 189 GLN A O 1
ATOM 1446 N N . ARG A 1 190 ? -15.396 -0.752 -0.230 1.00 91.81 190 ARG A N 1
ATOM 1447 C CA . ARG A 1 190 ? -14.197 -0.992 -1.032 1.00 91.81 190 ARG A CA 1
ATOM 1448 C C . ARG A 1 190 ? -13.017 -1.373 -0.165 1.00 91.81 190 ARG A C 1
ATOM 1450 O O . ARG A 1 190 ? -13.009 -1.125 1.038 1.00 91.81 190 ARG A O 1
ATOM 1457 N N . ARG A 1 191 ? -11.987 -1.914 -0.800 1.00 94.88 191 ARG A N 1
ATOM 1458 C CA . ARG A 1 191 ? -10.707 -2.209 -0.152 1.00 94.88 191 ARG A CA 1
ATOM 1459 C C . ARG A 1 191 ? -9.700 -1.128 -0.474 1.00 94.88 191 ARG A C 1
ATOM 1461 O O . ARG A 1 191 ? -9.798 -0.462 -1.498 1.00 94.88 191 ARG A O 1
ATOM 1468 N N . PHE A 1 192 ? -8.740 -0.949 0.418 1.00 95.62 192 PHE A N 1
ATOM 1469 C CA . PHE A 1 192 ?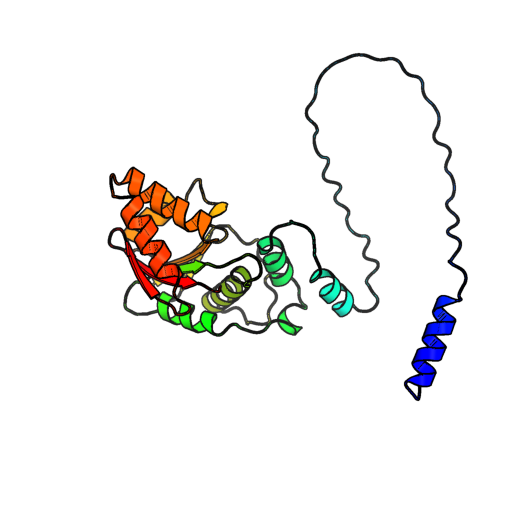 -7.764 0.123 0.307 1.00 95.62 192 PHE A CA 1
ATOM 1470 C C . PHE A 1 192 ? -6.363 -0.436 0.461 1.00 95.62 192 PHE A C 1
ATOM 1472 O O . PHE A 1 192 ? -6.125 -1.226 1.368 1.00 95.62 192 PHE A O 1
ATOM 1479 N N . LEU A 1 193 ? -5.459 0.002 -0.405 1.00 96.12 193 LEU A N 1
ATOM 1480 C CA . LEU A 1 193 ? -4.024 -0.027 -0.186 1.00 96.12 193 LEU A CA 1
ATOM 1481 C C . LEU A 1 193 ? -3.587 1.396 0.157 1.00 96.12 193 LEU A C 1
ATOM 1483 O O . LEU A 1 193 ? -3.619 2.277 -0.703 1.00 96.12 193 LEU A O 1
ATOM 1487 N N . LEU A 1 194 ? -3.197 1.615 1.406 1.00 94.12 194 LEU A N 1
ATOM 1488 C CA . LEU A 1 194 ? -2.652 2.883 1.872 1.00 94.12 194 LEU A CA 1
ATOM 1489 C C . LEU A 1 194 ? -1.129 2.817 1.847 1.00 94.12 194 LEU A C 1
ATOM 1491 O O . LEU A 1 194 ? -0.545 1.946 2.486 1.00 94.12 194 LEU A O 1
ATOM 1495 N N . ILE A 1 195 ? -0.492 3.749 1.144 1.00 91.44 195 ILE A N 1
ATOM 1496 C CA . ILE A 1 195 ? 0.962 3.914 1.148 1.00 91.44 195 ILE A CA 1
ATOM 1497 C C . ILE A 1 195 ? 1.294 5.198 1.893 1.00 91.44 195 ILE A C 1
ATOM 1499 O O . ILE A 1 195 ? 0.930 6.298 1.470 1.00 91.44 195 ILE A O 1
ATOM 1503 N N . SER A 1 196 ? 1.989 5.058 3.016 1.00 87.50 196 SER A N 1
ATOM 1504 C CA . SER A 1 196 ? 2.321 6.187 3.879 1.00 87.50 196 SER A CA 1
ATOM 1505 C C . SER A 1 196 ? 3.655 5.976 4.574 1.00 87.50 196 SER A C 1
ATOM 1507 O O . SER A 1 196 ? 4.100 4.849 4.767 1.00 87.50 196 SER A O 1
ATOM 1509 N N . ASN A 1 197 ? 4.282 7.070 4.989 1.00 86.50 197 ASN A N 1
ATOM 1510 C CA . ASN A 1 197 ? 5.349 7.002 5.976 1.00 86.50 197 ASN A CA 1
ATOM 1511 C C . ASN A 1 197 ? 4.742 6.816 7.372 1.00 86.50 197 ASN A C 1
ATOM 1513 O O . ASN A 1 197 ? 3.643 7.309 7.654 1.00 86.50 197 ASN A O 1
ATOM 1517 N N . THR A 1 198 ? 5.497 6.168 8.258 1.00 85.75 198 THR A N 1
ATOM 1518 C CA . THR A 1 198 ? 5.052 5.797 9.609 1.00 85.75 198 THR A CA 1
ATOM 1519 C C . THR A 1 198 ? 4.490 6.982 10.397 1.00 85.75 198 THR A C 1
ATOM 1521 O O . THR A 1 198 ? 3.367 6.918 10.885 1.00 85.75 198 THR A O 1
ATOM 1524 N N . GLY A 1 199 ? 5.215 8.105 10.460 1.00 84.75 199 GLY A N 1
ATOM 1525 C CA . GLY A 1 199 ? 4.776 9.277 11.230 1.00 84.75 199 GLY A CA 1
ATOM 1526 C C . GLY A 1 199 ? 3.481 9.909 10.709 1.00 84.75 199 GLY A C 1
ATOM 1527 O O . GLY A 1 199 ? 2.585 10.237 11.482 1.00 84.75 199 GLY A O 1
ATOM 1528 N N . THR A 1 200 ? 3.342 10.040 9.391 1.00 84.38 200 THR A N 1
ATOM 1529 C CA . THR A 1 200 ? 2.123 10.583 8.781 1.00 84.38 200 THR A CA 1
ATOM 1530 C C . THR A 1 200 ? 0.919 9.683 9.033 1.00 84.38 200 THR A C 1
ATOM 1532 O O . THR A 1 200 ? -0.169 10.162 9.342 1.00 84.38 200 THR A O 1
ATOM 1535 N N . LEU A 1 201 ? 1.122 8.375 8.903 1.00 88.06 201 LEU A N 1
ATOM 1536 C CA . LEU A 1 201 ? 0.081 7.385 9.117 1.00 88.06 201 LEU A CA 1
ATOM 1537 C C . LEU A 1 201 ? -0.455 7.439 10.553 1.00 88.06 201 LEU A C 1
ATOM 1539 O O . LEU A 1 201 ? -1.667 7.455 10.747 1.00 88.06 201 LEU A O 1
ATOM 1543 N N . LEU A 1 202 ? 0.442 7.532 11.539 1.00 89.44 202 LEU A N 1
ATOM 1544 C CA . LEU A 1 202 ? 0.073 7.689 12.948 1.00 89.44 202 LEU A CA 1
ATOM 1545 C C . LEU A 1 202 ? -0.756 8.953 13.164 1.00 89.44 202 LEU A C 1
ATOM 1547 O O . LEU A 1 202 ? -1.838 8.880 13.740 1.00 89.44 202 LEU A O 1
ATOM 1551 N N . ASN A 1 203 ? -0.302 10.093 12.636 1.00 88.06 203 ASN A N 1
ATOM 1552 C CA . ASN A 1 203 ? -1.037 11.354 12.752 1.00 88.06 203 ASN A CA 1
ATOM 1553 C C . ASN A 1 203 ? -2.464 11.246 12.191 1.00 88.06 203 ASN A C 1
ATOM 1555 O O . ASN A 1 203 ? -3.390 11.801 12.771 1.00 88.06 203 ASN A O 1
ATOM 1559 N N . ALA A 1 204 ? -2.656 10.491 11.109 1.00 87.31 204 ALA A N 1
ATOM 1560 C CA . ALA A 1 204 ? -3.962 10.298 10.488 1.00 87.31 204 ALA A CA 1
ATOM 1561 C C . ALA A 1 204 ? -4.955 9.537 11.330 1.00 87.31 204 ALA A C 1
ATOM 1563 O O . ALA A 1 204 ? -6.086 9.989 11.524 1.00 87.31 204 ALA A O 1
ATOM 1564 N N . PHE A 1 205 ? -4.533 8.390 11.844 1.00 90.56 205 PHE A N 1
ATOM 1565 C CA . PHE A 1 205 ? -5.409 7.602 12.688 1.00 90.56 205 PHE A CA 1
ATOM 1566 C C . PHE A 1 205 ? -5.636 8.280 14.042 1.00 90.56 205 PHE A C 1
ATOM 1568 O O . PHE A 1 205 ? -6.755 8.223 14.541 1.00 90.56 205 PHE A O 1
ATOM 1575 N N . LYS A 1 206 ? -4.655 9.025 14.573 1.00 90.44 206 LYS A N 1
ATOM 1576 C CA . LYS A 1 206 ? -4.847 9.869 15.764 1.00 90.44 206 LYS A CA 1
ATOM 1577 C C . LYS A 1 206 ? -5.901 10.949 15.541 1.00 90.44 206 LYS A C 1
ATOM 1579 O O . LYS A 1 206 ? -6.856 11.013 16.301 1.00 90.44 206 LYS A O 1
ATOM 1584 N N . SER A 1 207 ? -5.807 11.736 14.468 1.00 87.38 207 SER A N 1
ATOM 1585 C CA . SER A 1 207 ? -6.818 12.762 14.170 1.00 87.38 207 SER A CA 1
ATOM 1586 C C . SER A 1 207 ? -8.209 12.172 13.906 1.00 87.38 207 SER A C 1
ATOM 1588 O O . SER A 1 207 ? -9.223 12.781 14.250 1.00 87.38 207 SER A O 1
ATOM 1590 N N . ALA A 1 208 ? -8.287 10.979 13.308 1.00 87.19 208 ALA A N 1
ATOM 1591 C CA . ALA A 1 208 ? -9.558 10.280 13.132 1.00 87.19 208 ALA A CA 1
ATOM 1592 C C . ALA A 1 208 ? -10.164 9.804 14.461 1.00 87.19 208 ALA A C 1
ATOM 1594 O O . ALA A 1 208 ? -11.391 9.816 14.601 1.00 87.19 208 ALA A O 1
ATOM 1595 N N . GLU A 1 209 ? -9.324 9.405 15.414 1.00 90.50 209 GLU A N 1
ATOM 1596 C CA . GLU A 1 209 ? -9.723 8.971 16.754 1.00 90.50 209 GLU A CA 1
ATOM 1597 C C . GLU A 1 209 ? -10.129 10.149 17.639 1.00 90.50 209 GLU A C 1
ATOM 1599 O O . GLU A 1 209 ? -11.183 10.096 18.271 1.00 90.50 209 GLU A O 1
ATOM 1604 N N . GLU A 1 210 ? -9.380 11.253 17.588 1.00 89.06 210 GLU A N 1
ATOM 1605 C CA . GLU A 1 210 ? -9.723 12.522 18.241 1.00 89.06 210 GLU A CA 1
ATOM 1606 C C . GLU A 1 210 ? -11.128 12.978 17.825 1.00 89.06 210 GLU A C 1
ATOM 1608 O O . GLU A 1 210 ? -11.996 13.243 18.660 1.00 89.06 210 GLU A O 1
ATOM 1613 N N . ARG A 1 211 ? -11.402 12.983 16.512 1.00 87.31 211 ARG A N 1
ATOM 1614 C CA . ARG A 1 211 ? -12.716 13.349 15.960 1.00 87.31 211 ARG A CA 1
ATOM 1615 C C . ARG A 1 211 ? -13.830 12.404 16.415 1.00 87.31 211 ARG A C 1
ATOM 1617 O O . ARG A 1 211 ? -14.975 12.833 16.546 1.00 87.31 211 ARG A O 1
ATOM 1624 N N . ALA A 1 212 ? -13.515 11.128 16.626 1.00 87.19 212 ALA A N 1
ATOM 1625 C CA . ALA A 1 212 ? -14.461 10.136 17.128 1.00 87.19 212 ALA A CA 1
ATOM 1626 C C . ALA A 1 212 ? -14.654 10.202 18.657 1.00 87.19 212 ALA A C 1
ATOM 1628 O O . ALA A 1 212 ? -15.532 9.515 19.179 1.00 87.19 212 ALA A O 1
ATOM 1629 N N . GLY A 1 213 ? -13.877 11.030 19.369 1.00 87.25 213 GLY A N 1
ATOM 1630 C CA . GLY A 1 213 ? -13.870 11.102 20.831 1.00 87.25 213 GLY A CA 1
ATOM 1631 C C . GLY A 1 213 ? -13.248 9.870 21.495 1.00 87.25 213 GLY A C 1
ATOM 1632 O O . GLY A 1 213 ? -13.653 9.510 22.601 1.00 87.25 213 GLY A O 1
ATOM 1633 N N . GLY A 1 214 ? -12.336 9.193 20.793 1.00 89.56 214 GLY A N 1
ATOM 1634 C CA . GLY A 1 214 ? -11.656 7.985 21.251 1.00 89.56 214 GLY A CA 1
ATOM 1635 C C . GLY A 1 214 ? -10.359 8.251 22.022 1.00 89.56 214 GLY A C 1
ATOM 1636 O O . GLY A 1 214 ? -10.082 9.375 22.440 1.00 89.56 214 GLY A O 1
ATOM 1637 N N . ASP A 1 215 ? -9.566 7.197 22.227 1.00 91.75 215 ASP A N 1
ATOM 1638 C CA . ASP A 1 215 ? -8.295 7.260 22.964 1.00 91.75 215 ASP A CA 1
ATOM 1639 C C . ASP A 1 215 ? -7.106 7.253 21.994 1.00 91.75 215 ASP A C 1
ATOM 1641 O O . ASP A 1 215 ? -6.624 6.203 21.560 1.00 91.75 215 ASP A O 1
ATOM 1645 N N . GLU A 1 216 ? -6.622 8.451 21.660 1.00 92.44 216 GLU A N 1
ATOM 1646 C CA . GLU A 1 216 ? -5.484 8.642 20.755 1.00 92.44 216 GLU A CA 1
ATOM 1647 C C . GLU A 1 216 ? -4.199 7.967 21.243 1.00 92.44 216 GLU A C 1
ATOM 1649 O O . GLU A 1 216 ? -3.401 7.511 20.424 1.00 92.44 216 GLU A O 1
ATOM 1654 N N . ILE A 1 217 ? -3.978 7.919 22.560 1.00 91.12 217 ILE A N 1
ATOM 1655 C CA . ILE A 1 217 ? -2.744 7.386 23.148 1.00 91.12 217 ILE A CA 1
ATOM 1656 C C . ILE A 1 217 ? -2.757 5.863 23.045 1.00 91.12 217 ILE A C 1
ATOM 1658 O O . ILE A 1 217 ? -1.761 5.260 22.639 1.00 91.12 217 ILE A O 1
ATOM 1662 N N . ALA A 1 218 ? -3.891 5.242 23.379 1.00 92.25 218 ALA A N 1
ATOM 1663 C CA . ALA A 1 218 ? -4.065 3.804 23.218 1.00 92.25 218 ALA A CA 1
ATOM 1664 C C . ALA A 1 218 ? -3.938 3.392 21.745 1.00 92.25 218 ALA A C 1
ATOM 1666 O O . ALA A 1 218 ? -3.237 2.424 21.445 1.00 92.25 218 ALA A O 1
ATOM 1667 N N . LEU A 1 219 ? -4.548 4.155 20.829 1.00 93.31 219 LEU A N 1
ATOM 1668 C CA . LEU A 1 219 ? -4.432 3.912 19.392 1.00 93.31 219 LEU A CA 1
ATOM 1669 C C . LEU A 1 219 ? -2.988 4.014 18.904 1.00 93.31 219 LEU A C 1
ATOM 1671 O O . LEU A 1 219 ? -2.531 3.151 18.157 1.00 93.31 219 LEU A O 1
ATOM 1675 N N . GLU A 1 220 ? -2.281 5.078 19.286 1.00 93.31 220 GLU A N 1
ATOM 1676 C CA . GLU A 1 220 ? -0.902 5.303 18.858 1.00 93.31 220 GLU A CA 1
ATOM 1677 C C . GLU A 1 220 ? -0.006 4.152 19.312 1.00 93.31 220 GLU A C 1
ATOM 1679 O O . GLU A 1 220 ? 0.758 3.619 18.508 1.00 93.31 220 GLU A O 1
ATOM 1684 N N . SER A 1 221 ? -0.146 3.723 20.569 1.00 93.50 221 SER A N 1
ATOM 1685 C CA . SER A 1 221 ? 0.621 2.604 21.115 1.00 93.50 221 SER A CA 1
ATOM 1686 C C . SER A 1 221 ? 0.343 1.292 20.377 1.00 93.50 221 SER A C 1
ATOM 1688 O O . SER A 1 221 ? 1.284 0.580 20.035 1.00 93.50 221 SER A O 1
ATOM 1690 N N . ASP A 1 222 ? -0.926 0.974 20.113 1.00 94.00 222 ASP A N 1
ATOM 1691 C CA . ASP A 1 222 ? -1.332 -0.259 19.424 1.00 94.00 222 ASP A CA 1
ATOM 1692 C C . ASP A 1 222 ? -0.858 -0.287 17.961 1.00 94.00 222 ASP A C 1
ATOM 1694 O O . ASP A 1 222 ? -0.323 -1.286 17.464 1.00 94.00 222 ASP A O 1
ATOM 1698 N N . LEU A 1 223 ? -0.984 0.843 17.261 1.00 93.81 223 LEU A N 1
ATOM 1699 C CA . LEU A 1 223 ? -0.538 0.959 15.877 1.00 93.81 223 LEU A CA 1
ATOM 1700 C C . LEU A 1 223 ? 0.994 0.890 15.771 1.00 93.81 223 LEU A C 1
ATOM 1702 O O . LEU A 1 223 ? 1.507 0.217 14.876 1.00 93.81 223 LEU A O 1
ATOM 1706 N N . LEU A 1 224 ? 1.729 1.509 16.702 1.00 93.31 224 LEU A N 1
ATOM 1707 C CA . LEU A 1 224 ? 3.188 1.389 16.784 1.00 93.31 224 LEU A CA 1
ATOM 1708 C C . LEU A 1 224 ? 3.630 -0.056 17.037 1.00 93.31 224 LEU A C 1
ATOM 1710 O O . LEU A 1 224 ? 4.449 -0.575 16.282 1.00 93.31 224 LEU A O 1
ATOM 1714 N N . GLU A 1 225 ? 3.039 -0.744 18.018 1.00 93.31 225 GLU A N 1
ATOM 1715 C CA . GLU A 1 225 ? 3.340 -2.158 18.300 1.00 93.31 225 GLU A CA 1
ATOM 1716 C C . GLU A 1 225 ? 3.012 -3.061 17.097 1.00 93.31 225 GLU A C 1
ATOM 1718 O O . GLU A 1 225 ? 3.617 -4.113 16.861 1.00 93.31 225 GLU A O 1
ATOM 1723 N N . THR A 1 226 ? 2.018 -2.674 16.301 1.00 93.38 226 THR A N 1
ATOM 1724 C CA . THR A 1 226 ? 1.697 -3.375 15.061 1.00 93.38 226 THR A CA 1
ATOM 1725 C C . THR A 1 226 ? 2.789 -3.173 14.005 1.00 93.38 226 THR A C 1
ATOM 1727 O O . THR A 1 226 ? 3.174 -4.131 13.333 1.00 93.38 226 THR A O 1
ATOM 1730 N N . MET A 1 227 ? 3.328 -1.959 13.888 1.00 91.56 227 MET A N 1
ATOM 1731 C CA . MET A 1 227 ? 4.386 -1.602 12.936 1.00 91.56 227 MET A CA 1
ATOM 1732 C C . MET A 1 227 ? 5.765 -2.163 13.291 1.00 91.56 227 MET A C 1
ATOM 1734 O O . MET A 1 227 ? 6.597 -2.290 12.400 1.00 91.56 227 MET A O 1
ATOM 1738 N N . GLU A 1 228 ? 6.025 -2.526 14.547 1.00 89.44 228 GLU A N 1
ATOM 1739 C CA . GLU A 1 228 ? 7.292 -3.159 14.955 1.00 89.44 228 GLU A CA 1
ATOM 1740 C C . GLU A 1 228 ? 7.500 -4.560 14.350 1.00 89.44 228 GLU A C 1
ATOM 1742 O O . GLU A 1 228 ? 8.603 -5.105 14.392 1.00 89.44 228 GLU A O 1
ATOM 1747 N N . SER A 1 229 ? 6.454 -5.168 13.781 1.00 89.25 229 SER A N 1
ATOM 1748 C CA . SER A 1 229 ? 6.566 -6.475 13.140 1.00 89.25 229 SER A CA 1
ATOM 1749 C C . SER A 1 229 ? 7.182 -6.382 11.743 1.00 89.25 229 SER A C 1
ATOM 1751 O O . SER A 1 229 ? 6.711 -5.633 10.892 1.00 89.25 229 SER A O 1
ATOM 1753 N N . SER A 1 230 ? 8.166 -7.243 11.473 1.00 81.81 230 SER A N 1
ATOM 1754 C CA . SER A 1 230 ? 8.725 -7.462 10.130 1.00 81.81 230 SER A CA 1
ATOM 1755 C C . SER A 1 230 ? 7.838 -8.332 9.228 1.00 81.81 230 SER A C 1
ATOM 1757 O O . SER A 1 230 ? 8.157 -8.560 8.062 1.00 81.81 230 SER A O 1
ATOM 1759 N N . MET A 1 231 ? 6.731 -8.851 9.766 1.00 88.31 231 MET A N 1
ATOM 1760 C CA . MET A 1 231 ? 5.753 -9.658 9.044 1.00 88.31 231 MET A CA 1
ATOM 1761 C C . MET A 1 231 ? 4.419 -8.908 8.963 1.00 88.31 231 MET A C 1
ATOM 1763 O O . MET A 1 231 ? 4.100 -8.137 9.868 1.00 88.31 231 MET A O 1
ATOM 1767 N N . PRO A 1 232 ? 3.594 -9.159 7.928 1.00 93.56 232 PRO A N 1
ATOM 1768 C CA . PRO A 1 232 ? 2.244 -8.612 7.858 1.00 93.56 232 PRO A CA 1
ATOM 1769 C C . PRO A 1 232 ? 1.444 -8.930 9.131 1.00 93.56 232 PRO A C 1
ATOM 1771 O O . PRO A 1 232 ? 1.213 -10.102 9.441 1.00 93.56 232 PRO A O 1
ATOM 1774 N N . LYS A 1 233 ? 1.013 -7.898 9.865 1.00 95.94 233 LYS A N 1
ATOM 1775 C CA . LYS A 1 233 ? 0.298 -8.040 11.142 1.00 95.94 233 LYS A CA 1
ATOM 1776 C C . LYS A 1 233 ? -1.139 -7.523 11.002 1.00 95.94 233 LYS A C 1
ATOM 1778 O O . LYS A 1 233 ? -1.346 -6.422 10.485 1.00 95.94 233 LYS A O 1
ATOM 1783 N N . PRO A 1 234 ? -2.156 -8.305 11.407 1.00 95.69 234 PRO A N 1
ATOM 1784 C CA . PRO A 1 234 ? -3.533 -7.838 11.392 1.00 95.69 234 PRO A CA 1
ATOM 1785 C C . PRO A 1 234 ? -3.730 -6.747 12.446 1.00 95.69 234 PRO A C 1
ATOM 1787 O O . PRO A 1 234 ? -3.215 -6.848 13.556 1.00 95.69 234 PRO A O 1
ATOM 1790 N N . TRP A 1 235 ? -4.525 -5.743 12.102 1.00 96.00 235 TRP A N 1
ATOM 1791 C CA . TRP A 1 235 ? -4.899 -4.645 12.984 1.00 96.00 235 TRP A CA 1
ATOM 1792 C C . TRP A 1 235 ? -6.363 -4.289 12.748 1.00 96.00 235 TRP A C 1
ATOM 1794 O O . TRP A 1 235 ? -6.816 -4.300 11.606 1.00 96.00 235 TRP A O 1
ATOM 1804 N N . ASN A 1 236 ? -7.128 -4.020 13.801 1.00 93.88 236 ASN A N 1
ATOM 1805 C CA . ASN A 1 236 ? -8.548 -3.694 13.682 1.00 93.88 236 ASN A CA 1
ATOM 1806 C C . ASN A 1 236 ? -8.794 -2.329 14.303 1.00 93.88 236 ASN A C 1
ATOM 1808 O O . ASN A 1 236 ? -8.423 -2.095 15.448 1.00 93.88 236 ASN A O 1
ATOM 1812 N N . HIS A 1 237 ? -9.467 -1.452 13.569 1.00 90.19 237 HIS A N 1
ATOM 1813 C CA . HIS A 1 237 ? -9.715 -0.095 14.025 1.00 90.19 237 HIS A CA 1
ATOM 1814 C C . HIS A 1 237 ? -11.047 0.429 13.489 1.00 90.19 237 HIS A C 1
ATOM 1816 O O . HIS A 1 237 ? -11.344 0.312 12.300 1.00 90.19 237 HIS A O 1
ATOM 1822 N N . GLY A 1 238 ? -11.871 1.010 14.368 1.00 85.44 238 GLY A N 1
ATOM 1823 C CA . GLY A 1 238 ? -13.148 1.625 13.988 1.00 85.44 238 GLY A CA 1
ATOM 1824 C C . GLY A 1 238 ? -14.127 0.681 13.276 1.00 85.44 238 GLY A C 1
ATOM 1825 O O . GLY A 1 238 ? -14.897 1.131 12.435 1.00 85.44 238 GLY A O 1
ATOM 1826 N N . GLY A 1 239 ? -14.070 -0.625 13.561 1.00 89.00 239 GLY A N 1
ATOM 1827 C CA . GLY A 1 239 ? -14.887 -1.649 12.894 1.00 89.00 239 GLY A CA 1
ATOM 1828 C C . GLY A 1 239 ? -14.359 -2.121 11.533 1.00 89.00 239 GLY A C 1
ATOM 1829 O O . GLY A 1 239 ? -14.939 -3.037 10.957 1.00 89.00 239 GLY A O 1
ATOM 1830 N N . ALA A 1 240 ? -13.254 -1.555 11.041 1.00 93.56 240 ALA A N 1
ATOM 1831 C CA . ALA A 1 240 ? -12.566 -2.001 9.834 1.00 93.56 240 ALA A CA 1
ATOM 1832 C C . ALA A 1 240 ? -11.364 -2.899 10.169 1.00 93.56 240 ALA A C 1
ATOM 1834 O O . ALA A 1 240 ? -10.688 -2.713 11.186 1.00 93.56 240 ALA A O 1
ATOM 1835 N N . ALA A 1 241 ? -11.095 -3.865 9.289 1.00 96.00 241 ALA A N 1
ATOM 1836 C CA . ALA A 1 241 ? -9.964 -4.779 9.395 1.00 96.00 241 ALA A CA 1
ATOM 1837 C C . ALA A 1 241 ? -8.832 -4.357 8.452 1.00 96.00 241 ALA A C 1
ATOM 1839 O O . ALA A 1 241 ? -9.043 -4.115 7.262 1.00 96.00 241 ALA A O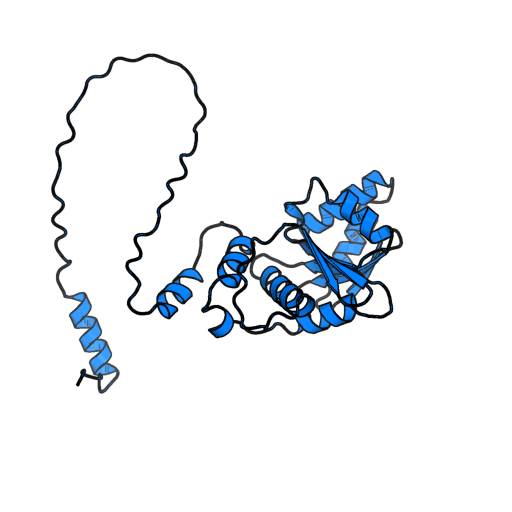 1
ATOM 1840 N N . PHE A 1 242 ? -7.614 -4.329 8.979 1.00 96.75 242 PHE A N 1
ATOM 1841 C CA . PHE A 1 242 ? -6.393 -3.936 8.285 1.00 96.75 242 PHE A CA 1
ATOM 1842 C C . PHE A 1 242 ? -5.344 -5.049 8.375 1.00 96.75 242 PHE A C 1
ATOM 1844 O O . PHE A 1 242 ? -5.324 -5.842 9.318 1.00 96.75 242 PHE A O 1
ATOM 1851 N N . THR A 1 243 ? -4.447 -5.101 7.399 1.00 97.56 243 THR A N 1
ATOM 1852 C CA . THR A 1 243 ? -3.121 -5.708 7.538 1.00 97.56 243 THR A CA 1
ATOM 1853 C C . THR A 1 243 ? -2.095 -4.597 7.422 1.00 97.56 243 THR A C 1
ATOM 1855 O O . THR A 1 243 ? -2.052 -3.909 6.403 1.00 97.56 243 THR A O 1
ATOM 1858 N N . VAL A 1 244 ? -1.261 -4.435 8.443 1.00 96.56 244 VAL A N 1
ATOM 1859 C CA . VAL A 1 244 ? -0.130 -3.508 8.423 1.00 96.56 244 VAL A CA 1
ATOM 1860 C C . VAL A 1 244 ? 1.114 -4.270 7.993 1.00 96.56 244 VAL A C 1
ATOM 1862 O O . VAL A 1 244 ? 1.416 -5.341 8.518 1.00 96.56 244 VAL A O 1
ATOM 1865 N N . ILE A 1 245 ? 1.816 -3.723 7.008 1.00 96.00 245 ILE A N 1
ATOM 1866 C CA . ILE A 1 245 ? 3.065 -4.247 6.467 1.00 96.00 245 ILE A CA 1
ATOM 1867 C C . ILE A 1 245 ? 4.101 -3.136 6.597 1.00 96.00 245 ILE A C 1
ATOM 1869 O O . ILE A 1 245 ? 3.986 -2.101 5.936 1.00 96.00 245 ILE A O 1
ATOM 1873 N N . ASN A 1 246 ? 5.095 -3.348 7.455 1.00 93.75 246 ASN A N 1
ATOM 1874 C CA . ASN A 1 246 ? 6.252 -2.472 7.563 1.00 93.75 246 ASN A CA 1
ATOM 1875 C C . ASN A 1 246 ? 7.418 -3.061 6.754 1.00 93.75 246 ASN A C 1
ATOM 1877 O O . ASN A 1 246 ? 7.709 -4.250 6.873 1.00 93.75 246 ASN A O 1
ATOM 1881 N N . LEU A 1 247 ? 8.040 -2.248 5.898 1.00 89.50 247 LEU A N 1
ATOM 1882 C CA . LEU A 1 247 ? 9.188 -2.646 5.073 1.00 89.50 247 LEU A CA 1
ATOM 1883 C C . LEU A 1 247 ? 10.545 -2.444 5.763 1.00 89.50 247 LEU A C 1
ATOM 1885 O O . LEU A 1 247 ? 11.558 -2.890 5.225 1.00 89.50 247 LEU A O 1
ATOM 1889 N N . SER A 1 248 ? 10.557 -1.753 6.905 1.00 80.56 248 SER A N 1
ATOM 1890 C CA . SER A 1 248 ? 11.765 -1.357 7.636 1.00 80.56 248 SER A CA 1
ATOM 1891 C C . SER A 1 248 ? 12.178 -2.320 8.739 1.00 80.56 248 SER A C 1
ATOM 1893 O O . SER A 1 248 ? 11.279 -2.925 9.364 1.00 80.56 248 SER A O 1
#

Secondary structure (DSSP, 8-state):
------SHHHH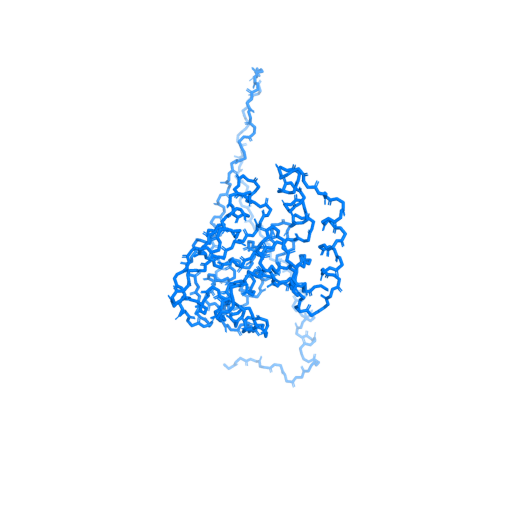HHHHHHHTTSPPP-------PPPP--------------------------SSHHHHHHHHH---SSS-HHHHHHHHHH-TTHHHH----THHHHHHHHHHSSS--EEEEE--TTS-HHHHHHHHHHHHHT--TTS-------SEEEEEETTEEEEEE--GGGGTTTHHHHHHHHHHTSSEEEEE--HHHHHHHHHHHHHHHT--HHHHHHHHHHHHT-SS-EEEEETTEEEEEEE--

Organism: NCBI:txid412755

InterPro domains:
  IPR027417 P-loop containing nucleoside triphosphate hydrolase [G3DSA:3.40.50.300] (77-232)
  IPR027417 P-loop containing nucleoside triphosphate hydrolase [SSF52540] (100-228)

Radius of gyration: 25.73 Å; chains: 1; bounding box: 66×68×59 Å

pLDDT: mean 76.1, std 20.48, range [28.48, 97.56]

Foldseek 3Di:
DDDDQPDPVSVVVVVVVVVPPPDPDDDDDPDDDDDDDDDDDDDDDDPPPPPPPCPPPPPPPPDVVVVVVVLLPDPDVPALLVSLLVLLQDLCNLVVDDADPVLVVQVCQQVPPDAAAEEEEEDRPLCLNVSLSQNVCVQVVHDNSGRDPDPDDQWDWGDRDPAIEIEHEAVVVVPVCLLVVVVVLQVSRHYYYYYYYPVSVLVSVLVNQVVVVHDSVVSSVQVVVLQVDCDFGWDDDNNGIYTYHYSD

=== Feature glossary ===
Reading guide. The protein is described through the following features:

Foldseek 3Di. A 3Di character summarizes, for each residue, the relative orientation of the Cα frame of its nearest spatial neighbor. Because it encodes fold topology rather than chemistry, 3Di alignments detect remote structural similarity that sequence alignment misses.

Contact-map, Ramachandran, and PAE plots. Plot images: a contact map (which residues are close in 3D, as an N×N binary image), a Ramachandran scatter (backbone torsion angles, revealing secondary-structure composition at a glance), and — for AlphaFold structures — a PAE heatmap (pairwise prediction confidence).

Radius of gyration, Cα contacts, bounding box. Radius of gyration (Rg) is the root-mean-square distance of Cα atoms from their centroid — a single number for overall size and compactness. A globular domain of N residues has Rg ≈ 2.2·N^0.38 Å; an extended or disordered chain has a much larger Rg. The Cα contact count is the number of residue pairs whose Cα atoms are within 8 Å and are more than four positions apart in sequence — a standard proxy for tertiary packing density. The bounding box is the smallest axis-aligned box enclosing all Cα atoms.

Secondary structure (8-state, DSSP). Eight-state secondary structure (DSSP): H is the canonical α-helix, G the tighter 3₁₀-helix, I the wider π-helix; E/B are β-structure, T and S are turns and bends, and '-' is everything else. DSSP derives these from the pattern of main-chain N–H···O=C hydrogen bonds, not from the sequence.

B-factor. B-factor (Debye–Waller factor) reflects atomic displacement in the crystal lattice. It is an experimental observable (units Å²), not a prediction; low values mean the atom is pinned down, high values mean it moves or is heterogeneous across the crystal.

pLDDT. pLDDT is the predicted lDDT-Cα score: AlphaFold's confidence that the local environment of each residue (all inter-atomic distances within 15 Å) is correctly placed. It is a per-residue number between 0 and 100, with higher meaning more reliable.

Nearest PDB structures. Nearest PDB neighbors are the top structural matches found by Foldseek when searching this structure against the entire Protein Data Bank. Each hit reports a TM-score (0 to 1; >0.5 almost always implies the same fold) and an E-value. These are *structural* homologs — they may share no detectable sequence similarity.

Solvent-accessible surface area. Accessible surface area quantifies burial. A residue with SASA near zero is packed into the hydrophobic core; one with SASA >100 Å² sits on the surface. Computed here via the Shrake–Rupley numerical algorithm with a 1.4 Å probe.

Rendered structure images. Structure images are PyMOL renders from six orthogonal camera directions. Cartoon representation draws helices as coils and strands as arrows; sticks shows the backbone as bonds; surface shows the solvent-excluded envelope. Rainbow coloring maps sequence position to hue (blue→red, N→C); chain coloring assigns a distinct color per polypeptide.

Backbone torsions (φ/ψ). φ (phi) and ψ (psi) are the two rotatable backbone dihedrals per residue: φ is the C(i-1)–N–Cα–C torsion, ψ is the N–Cα–C–N(i+1) torsion, both in degrees on (−180°, 180°]. α-helical residues cluster near (−60°, −45°); β-strand residues near (−120°, +130°). A Ramachandran plot is simply a scatter of (φ, ψ) for every residue.

Predicted aligned error. Predicted Aligned Error (PAE) is an AlphaFold confidence matrix: entry (i, j) is the expected error in the position of residue j, in ångströms, when the prediction is superimposed on the true structure at residue i. Low PAE within a block of residues means that block is internally rigid and well-predicted; high PAE between two blocks means their relative placement is uncertain even if each block individually is confident.

mmCIF coordinates. Structure coordinates are given as an mmCIF _atom_site loop: one row per atom with element, residue name, chain id, sequence number, and x/y/z position in Å. Only the four main-chain atoms per residue are included here; side chains are omitted to keep the record compact.

InterPro / GO / CATH / organism. Database cross-references. InterPro integrates a dozen domain/family signature databases into unified entries with residue-range hits. GO terms attach function/process/location labels with evidence codes. CATH codes position the fold in a four-level structural taxonomy. Organism is the NCBI-taxonomy species name.

Secondary structure (3-state, P-SEA). SS3 is a coarse helix/strand/coil call (letters a/b/c) made by the P-SEA algorithm from inter-Cα distances and dihedrals. It is less detailed than DSSP but needs only Cα positions.

Sequence. Sequence gives the chain of amino acids in standard one-letter code (A=alanine, C=cysteine, …, Y=tyrosine), read N→C. It is the only feature that is directly encoded by the gene; all structural features are derived from the folded form of this sequence.